Protein AF-A0A1J3HLM0-F1 (afdb_monomer)

Nearest PDB structures (foldseek):
  5lpy-assembly1_A  TM=9.488E-01  e=4.338E-13  Arabidopsis thaliana
  5lpv-assembly1_A  TM=9.517E-01  e=3.404E-13  Arabidopsis thaliana
  5lpz-assembly1_A  TM=9.489E-01  e=1.372E-12  Arabidopsis thaliana
  5lpb-assembly1_A  TM=9.548E-01  e=1.748E-12  Arabidopsis thaliana
  4oh4-assembly1_A  TM=8.300E-01  e=3.844E-12  Arabidopsis thaliana

Sequence (276 aa):
GEILDSISNLTSLQSLDLSKNMLIGSVPESIANMENLKFIYLSSNQLNGSIPTSLLDKVKRGLVLLSIDGNPRLCSLASCAPKNTNKHKTIAIVASVVACVIFILAIAAATFVILRRKRKKRAKLVRHPSSDGNNLQQSCSPENANNMFTFEDLARATSNFSRNNLIGQGGFGYVHKGILPDGTEVAVKQLKNGSRQGEGEFRAEIETISRVHHRHLISLIGSCSTGSQRFLVYEFVPNKTLEFHLHENMGPVMEWEKRMKIALGSARGLCYLHDD

Radius of gyration: 28.75 Å; Cα contacts (8 Å, |Δi|>4): 340; chains: 1; bounding box: 67×59×81 Å

pLDDT: mean 82.26, std 17.88, range [27.95, 97.5]

Solvent-accessible surface area (backbone atoms only — not comparable to full-atom values): 16150 Å² total; per-residue (Å²): 94,63,67,61,64,72,64,41,74,52,58,81,43,41,67,48,80,60,48,72,42,75,35,33,51,46,62,50,61,46,61,52,72,34,80,50,40,34,38,38,33,47,22,39,24,51,31,26,52,55,64,39,64,68,42,52,50,35,38,76,69,68,60,30,51,78,41,57,57,64,24,91,55,47,37,92,55,105,68,92,71,88,80,87,65,76,77,66,54,57,58,54,50,53,54,50,51,53,51,52,51,52,51,52,51,50,51,53,51,52,52,49,51,51,52,51,51,51,50,56,54,54,69,72,72,73,79,89,90,76,92,79,89,79,87,80,83,78,75,81,80,90,82,81,85,87,38,76,52,53,70,67,57,53,30,64,28,20,64,65,70,32,74,91,30,54,77,43,76,59,94,69,26,40,28,28,46,25,42,44,98,89,65,51,56,28,30,40,34,38,42,50,71,90,46,79,60,43,57,51,51,52,50,50,47,53,72,51,42,58,76,50,85,51,101,53,49,85,44,51,61,31,35,31,77,57,92,76,43,42,35,40,30,27,63,53,72,90,80,67,53,71,64,48,67,76,68,52,92,79,67,80,79,74,52,67,69,61,52,51,52,50,53,53,39,49,50,52,32,52,49,55,71,71,78,112

InterPro domains:
  IPR000719 Protein kinase domain [PS50011] (161-276)
  IPR001245 Serine-threonine/tyrosine-protein kinase, catalytic domain [PF07714] (164-275)
  IPR001611 Leucine-rich repeat [PF13855] (6-47)
  IPR011009 Protein kinase-like domain superfamily [SSF56112] (135-274)
  IPR017441 Protein kinase, ATP binding site [PS00107] (167-189)
  IPR032675 Leucine-rich repeat domain superfamily [G3DSA:3.80.10.10] (1-100)

Mean predicted aligned error: 19.79 Å

Foldseek 3Di:
DEDDLCVLVPLQDAEDAPEQDAYEEEDDPSVLVRQNHAEEHQYQYQYADEDHPSVVVCVVVNRHDYHHHNHPHYDDDPDPDDDPPPPPVVVVVVVVVVVVVVVVVVVVVVVVVVVVVVVVVVVVPDDDDDDDDDDPPPDDDDDDDDAEDEPVQVCQFQVNVDPVQWQDQDPQGTWGWGAGPVRFIKIKGKGDFDDPVNVVVLVVCCVQQQVDDDPLDWHFRHWYDDDRITITITHDDPPHDPCCQCPVPPDDNDDPVRVVVNVVSNVVVVVVSVVD

Secondary structure (DSSP, 8-state):
-B--GGGGG-TT--EEE--SS--BSPPPGGGGG-SS--EEE--SS--EEEPPHHHHHHHHTTS-EEE-TT-TEEESSS-------TTHHHHHHHHHHHHHHHHHHHHHHHHHHHHHHHHHHHTTS-------------PPP--S-SSB--HHHHHHHTTTT-GGGEEEEETTEEEEEEE-TTS-EEEEEEEPTT-HHHHHHHHHHHHHHTT---TTS--EEEEEEETTEEEEEEE--TT--HHHHHHS-SSPPPPHHHHHHHHHHHHHHHHHHHH-

Organism: Noccaea caerulescens (NCBI:txid107243)

Structure (mmCIF, N/CA/C/O backbone):
data_AF-A0A1J3HLM0-F1
#
_entry.id   AF-A0A1J3HLM0-F1
#
loop_
_atom_site.group_PDB
_atom_site.id
_atom_site.type_symbol
_atom_site.label_atom_id
_atom_site.label_alt_id
_atom_site.label_comp_id
_atom_site.label_asym_id
_atom_site.label_entity_id
_atom_site.label_seq_id
_atom_site.pdbx_PDB_ins_code
_atom_site.Cartn_x
_atom_site.Cartn_y
_atom_site.Cartn_z
_atom_site.occupancy
_atom_site.B_iso_or_equiv
_atom_site.auth_seq_id
_atom_site.auth_comp_id
_atom_site.auth_asym_id
_atom_site.auth_atom_id
_atom_site.pdbx_PDB_model_num
ATOM 1 N N . GLY A 1 1 ? 13.211 -5.639 -11.149 1.00 78.81 1 GLY A N 1
ATOM 2 C CA . GLY A 1 1 ? 13.618 -6.755 -12.026 1.00 78.81 1 GLY A CA 1
ATOM 3 C C . GLY A 1 1 ? 14.231 -6.189 -13.285 1.00 78.81 1 GLY A C 1
ATOM 4 O O . GLY A 1 1 ? 14.012 -5.013 -13.556 1.00 78.81 1 GLY A O 1
ATOM 5 N N . GLU A 1 2 ? 15.007 -6.985 -14.009 1.00 93.75 2 GLU A N 1
ATOM 6 C CA . GLU A 1 2 ? 15.613 -6.587 -15.287 1.00 93.75 2 GLU A CA 1
ATOM 7 C C . GLU A 1 2 ? 14.761 -7.070 -16.465 1.00 93.75 2 GLU A C 1
ATOM 9 O O . GLU A 1 2 ? 13.936 -7.975 -16.312 1.00 93.75 2 GLU A O 1
ATOM 14 N N . ILE A 1 3 ? 14.946 -6.457 -17.634 1.00 92.62 3 ILE A N 1
ATOM 15 C CA . ILE A 1 3 ? 14.352 -6.957 -18.873 1.00 92.62 3 ILE A CA 1
ATOM 16 C C . ILE A 1 3 ? 15.193 -8.154 -19.323 1.00 92.62 3 ILE A C 1
ATOM 18 O O . ILE A 1 3 ? 16.372 -8.003 -19.620 1.00 92.62 3 ILE A O 1
ATOM 22 N N . LEU A 1 4 ? 14.600 -9.346 -19.341 1.00 93.50 4 LEU A N 1
ATOM 23 C CA . LEU A 1 4 ? 15.303 -10.574 -19.714 1.00 93.50 4 LEU A CA 1
ATOM 24 C C . LEU A 1 4 ? 15.360 -10.742 -21.236 1.00 93.50 4 LEU A C 1
ATOM 26 O O . LEU A 1 4 ? 14.385 -10.457 -21.931 1.00 93.50 4 LEU A O 1
ATOM 30 N N . ASP A 1 5 ? 16.456 -11.315 -21.737 1.00 90.88 5 ASP A N 1
ATOM 31 C CA . ASP A 1 5 ? 16.641 -11.626 -23.164 1.00 90.88 5 ASP A CA 1
ATOM 32 C C . ASP A 1 5 ? 15.568 -12.556 -23.742 1.00 90.88 5 ASP A C 1
ATOM 34 O O . ASP A 1 5 ? 15.263 -12.507 -24.935 1.00 90.88 5 ASP A O 1
ATOM 38 N N . SER A 1 6 ? 14.944 -13.379 -22.896 1.00 91.31 6 SER A N 1
ATOM 39 C CA . SER A 1 6 ? 13.878 -14.305 -23.288 1.00 91.31 6 SER A CA 1
ATOM 40 C C . SER A 1 6 ? 12.643 -13.611 -23.867 1.00 91.31 6 SER A C 1
ATOM 42 O O . SER A 1 6 ? 11.845 -14.265 -24.537 1.00 91.31 6 SER A O 1
ATOM 44 N N . ILE A 1 7 ? 12.494 -12.293 -23.679 1.00 90.12 7 ILE A N 1
ATOM 45 C CA . ILE A 1 7 ? 11.419 -11.507 -24.295 1.00 90.12 7 ILE A CA 1
ATOM 46 C C . ILE A 1 7 ? 11.472 -11.534 -25.830 1.00 90.12 7 ILE A C 1
ATOM 48 O O . ILE A 1 7 ? 10.436 -11.428 -26.486 1.00 90.12 7 ILE A O 1
ATOM 52 N N . SER A 1 8 ? 12.660 -11.760 -26.402 1.00 90.12 8 SER A N 1
ATOM 53 C CA . SER A 1 8 ? 12.866 -11.893 -27.848 1.00 90.12 8 SER A CA 1
ATOM 54 C C . SER A 1 8 ? 12.225 -13.146 -28.458 1.00 90.12 8 SER A C 1
ATOM 56 O O . SER A 1 8 ? 11.962 -13.168 -29.660 1.00 90.12 8 SER A O 1
ATOM 58 N N . ASN A 1 9 ? 11.870 -14.148 -27.642 1.00 92.94 9 ASN A N 1
ATOM 59 C CA . ASN A 1 9 ? 11.172 -15.354 -28.104 1.00 92.94 9 ASN A CA 1
ATOM 60 C C . ASN A 1 9 ? 9.717 -15.083 -28.522 1.00 92.94 9 ASN A C 1
ATOM 62 O O . ASN A 1 9 ? 9.075 -15.936 -29.134 1.00 92.94 9 ASN A O 1
ATOM 66 N N . LEU A 1 10 ? 9.177 -13.904 -28.204 1.00 91.81 10 LEU A N 1
ATOM 67 C CA . LEU A 1 10 ? 7.820 -13.497 -28.563 1.00 91.81 10 LEU A CA 1
ATOM 68 C C . LEU A 1 10 ? 7.774 -12.980 -30.011 1.00 91.81 10 LEU A C 1
ATOM 70 O O . LEU A 1 10 ? 7.498 -11.810 -30.267 1.00 91.81 10 LEU A O 1
ATOM 74 N N . THR A 1 11 ? 8.038 -13.859 -30.979 1.00 91.00 11 THR A N 1
ATOM 75 C CA . THR A 1 11 ? 8.243 -13.503 -32.399 1.00 91.00 11 THR A CA 1
ATOM 76 C C . THR A 1 11 ? 7.048 -12.816 -33.066 1.00 91.00 11 THR A C 1
ATOM 78 O O . THR A 1 11 ? 7.227 -12.073 -34.028 1.00 91.00 11 THR A O 1
ATOM 81 N N . SER A 1 12 ? 5.828 -13.026 -32.561 1.00 94.88 12 SER A N 1
ATOM 82 C CA . SER A 1 12 ? 4.595 -12.408 -33.083 1.00 94.88 12 SER A CA 1
ATOM 83 C C . SER A 1 12 ? 4.226 -11.079 -32.407 1.00 94.88 12 SER A C 1
ATOM 85 O O . SER A 1 12 ? 3.238 -10.452 -32.790 1.00 94.88 12 SER A O 1
ATOM 87 N N . LEU A 1 13 ? 4.971 -10.648 -31.381 1.00 94.94 13 LEU A N 1
ATOM 88 C CA . LEU A 1 13 ? 4.626 -9.474 -30.582 1.00 94.94 13 LEU A CA 1
ATOM 89 C C . LEU A 1 13 ? 4.796 -8.183 -31.394 1.00 94.94 13 LEU A C 1
ATOM 91 O O . LEU A 1 13 ? 5.866 -7.924 -31.939 1.00 94.94 13 LEU A O 1
ATOM 95 N N . GLN A 1 14 ? 3.746 -7.359 -31.434 1.00 95.56 14 GLN A N 1
ATOM 96 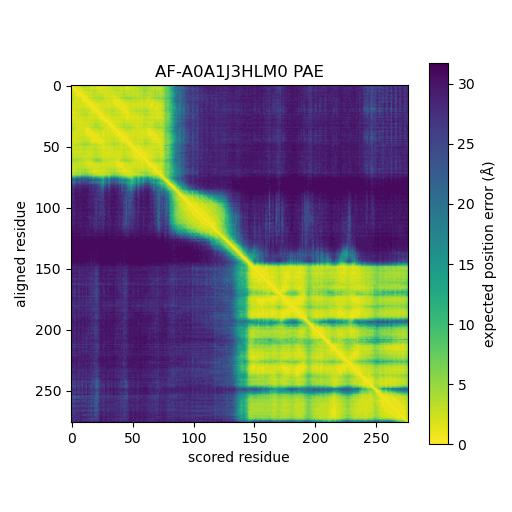C CA . GLN A 1 14 ? 3.749 -6.081 -32.162 1.00 95.56 14 GLN A CA 1
ATOM 97 C C . GLN A 1 14 ? 3.914 -4.857 -31.259 1.00 95.56 14 GLN A C 1
ATOM 99 O O . GLN A 1 14 ? 4.438 -3.832 -31.696 1.00 95.56 14 GLN A O 1
ATOM 104 N N . SER A 1 15 ? 3.488 -4.959 -30.001 1.00 96.44 15 SER A N 1
ATOM 105 C CA . SER A 1 15 ? 3.556 -3.876 -29.025 1.00 96.44 15 SER A CA 1
ATOM 106 C C . SER A 1 15 ? 4.074 -4.410 -27.700 1.00 96.44 15 SER A C 1
ATOM 108 O O . SER A 1 15 ? 3.543 -5.390 -27.180 1.00 96.44 15 SER A O 1
ATOM 110 N N . LEU A 1 16 ? 5.095 -3.752 -27.159 1.00 96.06 16 LEU A N 1
ATOM 111 C CA . LEU A 1 16 ? 5.677 -4.032 -25.856 1.00 96.06 16 LEU A CA 1
ATOM 112 C C . LEU A 1 16 ? 5.592 -2.771 -24.996 1.00 96.06 16 LEU A C 1
ATOM 114 O O . LEU A 1 16 ? 6.317 -1.804 -25.228 1.00 96.06 16 LEU A O 1
ATOM 118 N N . ASP A 1 17 ? 4.715 -2.793 -23.995 1.00 96.56 17 ASP A N 1
ATOM 119 C CA . ASP A 1 17 ? 4.609 -1.726 -23.001 1.00 96.56 17 ASP A CA 1
ATOM 120 C C . ASP A 1 17 ? 5.109 -2.222 -21.644 1.00 96.56 17 ASP A C 1
ATOM 122 O O . ASP A 1 17 ? 4.515 -3.100 -21.022 1.00 96.56 17 ASP A O 1
ATOM 126 N N . LEU A 1 18 ? 6.237 -1.665 -21.214 1.00 95.81 18 LEU A N 1
ATOM 127 C CA . LEU A 1 18 ? 6.846 -1.874 -19.903 1.00 95.81 18 LEU A CA 1
ATOM 128 C C . LEU A 1 18 ? 6.959 -0.549 -19.137 1.00 95.81 18 LEU A C 1
ATOM 130 O O . LEU A 1 18 ? 7.717 -0.450 -18.165 1.00 95.81 18 LEU A O 1
ATOM 134 N N . SER A 1 19 ? 6.244 0.489 -19.573 1.00 96.56 19 SER A N 1
ATOM 135 C CA . SER A 1 19 ? 6.324 1.820 -18.982 1.00 96.56 19 SER A CA 1
ATOM 136 C C . SER A 1 19 ? 5.819 1.845 -17.534 1.00 96.56 19 SER A C 1
ATOM 138 O O . SER A 1 19 ? 5.047 0.987 -17.111 1.00 96.56 19 SER A O 1
ATOM 140 N N . LYS A 1 20 ? 6.271 2.835 -16.753 1.00 96.06 20 LYS A N 1
ATOM 141 C CA . LYS A 1 20 ? 5.840 3.083 -15.360 1.00 96.06 20 LYS A CA 1
ATOM 142 C C . LYS A 1 20 ? 6.083 1.908 -14.408 1.00 96.06 20 LYS A C 1
ATOM 144 O O . LYS A 1 20 ? 5.277 1.638 -13.520 1.00 96.06 20 LYS A O 1
ATOM 149 N N . ASN A 1 21 ? 7.216 1.238 -14.569 1.00 93.44 21 ASN A N 1
ATOM 150 C CA . ASN A 1 21 ? 7.662 0.195 -13.655 1.00 93.44 21 ASN A CA 1
ATOM 151 C C . ASN A 1 21 ? 8.932 0.637 -12.904 1.00 93.44 21 ASN A C 1
ATOM 153 O O . ASN A 1 21 ? 9.439 1.746 -13.056 1.00 93.44 21 ASN A O 1
ATOM 157 N N . MET A 1 22 ? 9.459 -0.236 -12.048 1.00 94.38 22 MET A N 1
ATOM 158 C CA . MET A 1 22 ? 10.764 -0.054 -11.398 1.00 94.38 22 MET A CA 1
ATOM 159 C C . MET A 1 22 ? 11.816 -0.975 -12.029 1.00 94.38 22 MET A C 1
ATOM 161 O O . MET A 1 22 ? 12.598 -1.616 -11.323 1.00 94.38 22 MET A O 1
ATOM 165 N N . LEU A 1 23 ? 11.787 -1.121 -13.358 1.00 94.25 23 LEU A N 1
ATOM 166 C CA . LEU A 1 23 ? 12.748 -1.965 -14.063 1.00 94.25 23 LEU A CA 1
ATOM 167 C C . LEU A 1 23 ? 14.134 -1.325 -14.024 1.00 94.25 23 LEU A C 1
ATOM 169 O O . LEU A 1 23 ? 14.276 -0.116 -14.202 1.00 94.25 23 LEU A O 1
ATOM 173 N N . ILE A 1 24 ? 15.139 -2.155 -13.769 1.00 93.38 24 ILE A N 1
ATOM 174 C CA . ILE A 1 24 ? 16.558 -1.789 -13.699 1.00 93.38 24 ILE A CA 1
ATOM 175 C C . ILE A 1 24 ? 17.333 -2.552 -14.783 1.00 93.38 24 ILE A C 1
ATOM 177 O O . ILE A 1 24 ? 16.763 -3.406 -15.458 1.00 93.38 24 ILE A O 1
ATOM 181 N N . GLY A 1 25 ? 18.622 -2.253 -14.948 1.00 92.56 25 GLY A N 1
ATOM 182 C CA . GLY A 1 25 ? 19.465 -2.882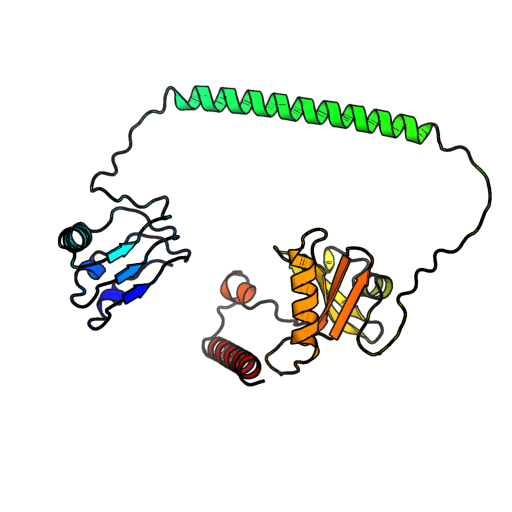 -15.971 1.00 92.56 25 GLY A CA 1
ATOM 183 C C . GLY A 1 25 ? 19.363 -2.195 -17.335 1.00 92.56 25 GLY A C 1
ATOM 184 O O . GLY A 1 25 ? 18.703 -1.160 -17.475 1.00 92.56 25 GLY A O 1
ATOM 185 N N . SER A 1 26 ? 20.059 -2.743 -18.329 1.00 93.62 26 SER A N 1
ATOM 186 C CA . SER A 1 26 ? 20.091 -2.206 -19.691 1.00 93.62 26 SER A CA 1
ATOM 187 C C . SER A 1 26 ? 18.966 -2.752 -20.562 1.00 93.62 26 SER A C 1
ATOM 189 O O . SER A 1 26 ? 18.389 -3.798 -20.277 1.00 93.62 26 SER A O 1
ATOM 191 N N . VAL A 1 27 ? 18.667 -2.048 -21.655 1.00 94.19 27 VAL A N 1
ATOM 192 C CA . VAL A 1 27 ? 17.762 -2.557 -22.692 1.00 94.19 27 VAL A CA 1
ATOM 193 C C . VAL A 1 27 ? 18.484 -3.678 -23.449 1.00 94.19 27 VAL A C 1
ATOM 195 O O . VAL A 1 27 ? 19.540 -3.402 -24.024 1.00 94.19 27 VAL A O 1
ATOM 198 N N . PRO A 1 28 ? 17.963 -4.917 -23.463 1.00 93.81 28 PRO A N 1
ATOM 199 C CA . PRO A 1 28 ? 18.636 -6.028 -24.118 1.00 93.81 28 PRO A CA 1
ATOM 200 C C . PRO A 1 28 ? 18.726 -5.835 -25.629 1.00 93.81 28 PRO A C 1
ATOM 202 O O . PRO A 1 28 ? 17.772 -5.394 -26.274 1.00 93.81 28 PRO A O 1
ATOM 205 N N . GLU A 1 29 ? 19.863 -6.208 -26.213 1.00 92.25 29 GLU A N 1
ATOM 206 C CA . GLU A 1 29 ? 20.082 -6.113 -27.660 1.00 92.25 29 GLU A CA 1
ATOM 207 C C . GLU A 1 29 ? 19.146 -7.043 -28.446 1.00 92.25 29 GLU A C 1
ATOM 209 O O . GLU A 1 29 ? 18.719 -6.717 -29.553 1.00 92.25 29 GLU A O 1
ATOM 214 N N . SER A 1 30 ? 18.726 -8.147 -27.824 1.00 93.19 30 SER A N 1
ATOM 215 C CA . SER A 1 30 ? 17.780 -9.121 -28.370 1.00 93.19 30 SER A CA 1
ATOM 216 C C . SER A 1 30 ? 16.413 -8.521 -28.747 1.00 93.19 30 SER A C 1
ATOM 218 O O . SER A 1 30 ? 15.782 -9.005 -29.687 1.00 93.19 30 SER A O 1
ATOM 220 N N . ILE A 1 31 ? 15.983 -7.416 -28.118 1.00 93.06 31 ILE A N 1
ATOM 221 C CA . ILE A 1 31 ? 14.75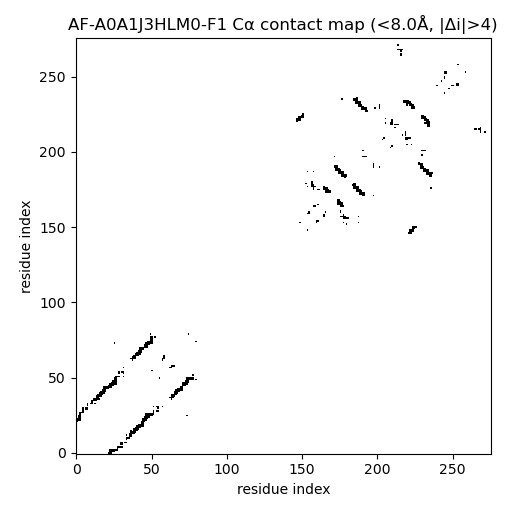6 -6.685 -28.499 1.00 93.06 31 ILE A CA 1
ATOM 222 C C . ILE A 1 31 ? 14.844 -6.156 -29.936 1.00 93.06 31 ILE A C 1
ATOM 224 O O . ILE A 1 31 ? 13.840 -6.110 -30.649 1.00 93.06 31 ILE A O 1
ATOM 228 N N . ALA A 1 32 ? 16.043 -5.798 -30.403 1.00 89.12 32 ALA A N 1
ATOM 229 C CA . ALA A 1 32 ? 16.237 -5.335 -31.770 1.00 89.12 32 ALA A CA 1
ATOM 230 C C . ALA A 1 32 ? 16.008 -6.445 -32.810 1.00 89.12 32 ALA A C 1
ATOM 232 O O . ALA A 1 32 ? 15.704 -6.125 -33.958 1.00 89.12 32 ALA A O 1
ATOM 233 N N . ASN A 1 33 ? 16.081 -7.725 -32.430 1.00 91.06 33 ASN A N 1
ATOM 234 C CA . ASN A 1 33 ? 15.891 -8.861 -33.341 1.00 91.06 33 ASN A CA 1
ATOM 235 C C . ASN A 1 33 ? 14.414 -9.218 -33.569 1.00 91.06 33 ASN A C 1
ATOM 237 O O . ASN A 1 33 ? 14.101 -10.013 -34.449 1.00 91.06 33 ASN A O 1
ATOM 241 N N . MET A 1 34 ? 13.487 -8.612 -32.824 1.00 94.00 34 MET A N 1
ATOM 242 C CA . MET A 1 34 ? 12.055 -8.857 -32.992 1.00 94.00 34 MET A CA 1
ATOM 243 C C . MET A 1 34 ? 11.546 -8.136 -34.251 1.00 94.00 34 MET A C 1
ATOM 245 O O . MET A 1 34 ? 11.525 -6.904 -34.313 1.00 94.00 34 MET A O 1
ATOM 249 N N . GLU A 1 35 ? 11.180 -8.891 -35.289 1.00 90.56 35 GLU A N 1
ATOM 250 C CA . GLU A 1 35 ? 10.798 -8.336 -36.600 1.00 90.56 35 GLU A CA 1
ATOM 251 C C . GLU A 1 35 ? 9.404 -7.700 -36.612 1.00 90.56 35 GLU A C 1
ATOM 253 O O . GLU A 1 35 ? 9.204 -6.671 -37.252 1.00 90.56 35 GLU A O 1
ATOM 258 N N . ASN A 1 36 ? 8.453 -8.278 -35.873 1.00 94.25 36 ASN A N 1
ATOM 259 C CA . ASN A 1 36 ? 7.067 -7.805 -35.840 1.00 94.25 36 ASN A CA 1
ATOM 260 C C . ASN A 1 36 ? 6.830 -6.652 -34.855 1.00 94.25 36 ASN A C 1
ATOM 262 O O . ASN A 1 36 ? 5.752 -6.054 -34.872 1.00 94.25 36 ASN A O 1
ATOM 266 N N . LEU A 1 37 ? 7.815 -6.336 -34.010 1.00 95.44 37 LEU A N 1
ATOM 267 C CA . LEU A 1 37 ? 7.682 -5.354 -32.943 1.00 95.44 37 LEU A CA 1
ATOM 268 C C . LEU A 1 37 ? 7.738 -3.931 -33.509 1.00 95.44 37 LEU A C 1
ATOM 270 O O . LEU A 1 37 ? 8.727 -3.542 -34.125 1.00 95.44 37 LEU A O 1
ATOM 274 N N . LYS A 1 38 ? 6.675 -3.156 -33.282 1.00 95.69 38 LYS A N 1
ATOM 275 C CA . LYS A 1 38 ? 6.482 -1.800 -33.824 1.00 95.69 38 LYS A CA 1
ATOM 276 C C . LYS A 1 38 ? 6.435 -0.729 -32.745 1.00 95.69 38 LYS A C 1
ATOM 278 O O . LYS A 1 38 ? 6.878 0.390 -32.982 1.00 95.69 38 LYS A O 1
ATOM 283 N N . PHE A 1 39 ? 5.905 -1.057 -31.571 1.00 96.88 39 PHE A N 1
ATOM 284 C CA . PHE A 1 39 ? 5.718 -0.103 -30.480 1.00 96.88 39 PHE A CA 1
ATOM 285 C C . PHE A 1 39 ? 6.444 -0.589 -29.235 1.00 96.88 39 PHE A C 1
ATOM 287 O O . PHE A 1 39 ? 6.216 -1.710 -28.783 1.00 96.88 39 PHE A O 1
ATOM 294 N N . ILE A 1 40 ? 7.330 0.247 -28.697 1.00 96.50 40 ILE A N 1
ATOM 295 C CA . ILE A 1 40 ? 8.126 -0.067 -27.513 1.00 96.50 40 ILE A CA 1
ATOM 296 C C . ILE A 1 40 ? 8.035 1.105 -26.537 1.00 96.50 40 ILE A C 1
ATOM 298 O O . ILE A 1 40 ? 8.584 2.183 -26.779 1.00 96.50 40 ILE A O 1
ATOM 302 N N . TYR A 1 41 ? 7.369 0.882 -25.409 1.00 97.38 41 TYR A N 1
ATOM 303 C CA . TYR A 1 41 ? 7.215 1.869 -24.344 1.00 97.38 41 TYR A CA 1
ATOM 304 C C . TYR A 1 41 ? 8.003 1.424 -23.110 1.00 97.38 41 TYR A C 1
ATOM 306 O O . TYR A 1 41 ? 7.629 0.482 -22.422 1.00 97.38 41 TYR A O 1
ATOM 314 N N . LEU A 1 42 ? 9.114 2.106 -22.830 1.00 95.56 42 LEU A N 1
ATOM 315 C CA . LEU A 1 42 ? 10.010 1.852 -21.692 1.00 95.56 42 LEU A CA 1
ATOM 316 C C . LEU A 1 42 ? 10.067 3.038 -20.718 1.00 95.56 42 LEU A C 1
ATOM 318 O O . LEU A 1 42 ? 10.911 3.068 -19.818 1.00 95.56 42 LEU A O 1
ATOM 322 N N . SER A 1 43 ? 9.208 4.039 -20.901 1.00 95.50 43 SER A N 1
ATOM 323 C CA . SER A 1 43 ? 9.248 5.284 -20.140 1.00 95.50 43 SER A CA 1
ATOM 324 C C . SER A 1 43 ? 8.975 5.089 -18.645 1.00 95.50 43 SER A C 1
ATOM 326 O O . SER A 1 43 ? 8.335 4.127 -18.226 1.00 95.50 43 SER A O 1
ATOM 328 N N . SER A 1 44 ? 9.471 6.011 -17.820 1.00 95.81 44 SER A N 1
ATOM 329 C CA . SER A 1 44 ? 9.293 6.018 -16.363 1.00 95.81 44 SER A CA 1
ATOM 330 C C . SER A 1 44 ? 9.751 4.717 -15.686 1.00 95.81 44 SER A C 1
ATOM 332 O O . SER A 1 44 ? 8.982 4.091 -14.963 1.00 95.81 44 SER A O 1
ATOM 334 N N . ASN A 1 45 ? 11.004 4.323 -15.927 1.00 95.50 45 ASN A N 1
ATOM 335 C CA . ASN A 1 45 ? 11.682 3.199 -15.275 1.00 95.50 45 ASN A CA 1
ATOM 336 C C . ASN A 1 45 ? 13.041 3.643 -14.688 1.00 95.50 45 ASN A C 1
ATOM 338 O O . ASN A 1 45 ? 13.371 4.829 -14.640 1.00 95.50 45 ASN A O 1
ATOM 342 N N . GLN A 1 46 ? 13.843 2.694 -14.202 1.00 94.81 46 GLN A N 1
ATOM 343 C CA . GLN A 1 46 ? 15.201 2.912 -13.688 1.00 94.81 46 GLN A CA 1
ATOM 344 C C . GLN A 1 46 ? 16.258 2.252 -14.592 1.00 94.81 46 GLN A C 1
ATOM 346 O O . GLN A 1 46 ? 17.329 1.858 -14.116 1.00 94.81 46 GLN A O 1
ATOM 351 N N . LEU A 1 47 ? 15.961 2.137 -15.893 1.00 93.62 47 LEU A N 1
ATOM 352 C CA . LEU A 1 47 ? 16.861 1.537 -16.874 1.00 93.62 47 LEU A CA 1
ATOM 353 C C . LEU A 1 47 ? 18.148 2.361 -16.995 1.00 93.62 47 LEU A C 1
ATOM 355 O O . LEU A 1 47 ? 18.157 3.587 -16.821 1.00 93.62 47 LEU A O 1
ATOM 359 N N . ASN A 1 48 ? 19.249 1.670 -17.264 1.00 92.00 48 ASN A N 1
ATOM 360 C CA . ASN A 1 48 ? 20.586 2.244 -17.318 1.00 92.00 48 ASN A CA 1
ATOM 361 C C . ASN A 1 48 ? 21.353 1.796 -18.572 1.00 92.00 48 ASN A C 1
ATOM 363 O O . ASN A 1 48 ? 20.873 0.985 -19.358 1.00 92.00 48 ASN A O 1
ATOM 367 N N . GLY A 1 49 ? 22.538 2.366 -18.786 1.00 89.38 49 GLY A N 1
ATOM 368 C CA . GLY A 1 49 ? 23.363 2.041 -19.951 1.00 89.38 49 GLY A CA 1
ATOM 369 C C . GLY A 1 49 ? 22.866 2.701 -21.239 1.00 89.38 49 GLY A C 1
ATOM 370 O O . GLY A 1 49 ? 22.061 3.632 -21.212 1.00 89.38 49 GLY A O 1
ATOM 371 N N . SER A 1 50 ? 23.403 2.267 -22.376 1.00 89.94 50 SER A N 1
ATOM 372 C CA . SER A 1 50 ? 23.057 2.794 -23.699 1.00 89.94 50 SER A CA 1
ATOM 373 C C . SER A 1 50 ? 21.957 1.978 -24.365 1.00 89.94 50 SER A C 1
ATOM 375 O O . SER A 1 50 ? 21.892 0.762 -24.198 1.00 89.94 50 SER A O 1
ATOM 377 N N . ILE A 1 51 ? 21.142 2.633 -25.189 1.00 91.62 51 ILE A N 1
ATOM 378 C CA . ILE A 1 51 ? 20.209 1.923 -26.069 1.00 91.62 51 ILE A CA 1
ATOM 379 C C . ILE A 1 51 ? 20.999 1.181 -27.158 1.00 91.62 51 ILE A C 1
ATOM 381 O O . ILE A 1 51 ? 21.894 1.794 -27.750 1.00 91.62 51 ILE A O 1
ATOM 385 N N . PRO A 1 52 ? 20.676 -0.096 -27.448 1.00 92.19 52 PRO A N 1
ATOM 386 C CA . PRO A 1 52 ? 21.306 -0.842 -28.532 1.00 92.19 52 PRO A CA 1
ATOM 387 C C . PRO A 1 52 ? 21.271 -0.062 -29.851 1.00 92.19 52 PRO A C 1
ATOM 389 O O . PRO A 1 52 ? 20.233 0.475 -30.248 1.00 92.19 52 PRO A O 1
ATOM 392 N N . THR A 1 53 ? 22.406 0.007 -30.545 1.00 89.88 53 THR A N 1
ATOM 393 C CA . THR A 1 53 ? 22.542 0.744 -31.814 1.00 89.88 53 THR A CA 1
ATOM 394 C C . THR A 1 53 ? 21.613 0.192 -32.889 1.00 89.88 53 THR A C 1
ATOM 396 O O . THR A 1 53 ? 20.957 0.962 -33.585 1.00 89.88 53 THR A O 1
ATOM 399 N N . SER A 1 54 ? 21.470 -1.131 -32.943 1.00 90.94 54 SER A N 1
ATOM 400 C CA . SER A 1 54 ? 20.519 -1.851 -33.793 1.00 90.94 54 SER A CA 1
ATOM 401 C C . SER A 1 54 ? 19.069 -1.391 -33.583 1.00 90.94 54 SER A C 1
ATOM 403 O O . SER A 1 54 ? 18.324 -1.198 -34.547 1.00 90.94 54 SER A O 1
ATOM 405 N N . LEU A 1 55 ? 18.674 -1.141 -32.330 1.00 91.50 55 LEU A N 1
ATOM 406 C CA . LEU A 1 55 ? 17.349 -0.624 -31.995 1.00 91.50 55 LEU A CA 1
ATOM 407 C C . LEU A 1 55 ? 17.198 0.852 -32.391 1.00 91.50 55 LEU A C 1
ATOM 409 O O . LEU A 1 55 ? 16.183 1.232 -32.976 1.00 91.50 55 LEU A O 1
ATOM 413 N N . LEU A 1 56 ? 18.217 1.677 -32.136 1.00 90.56 56 LEU A N 1
ATOM 414 C CA . LEU A 1 56 ? 18.242 3.076 -32.579 1.00 90.56 56 LEU A CA 1
ATOM 415 C C . LEU A 1 56 ? 18.137 3.197 -34.103 1.00 90.56 56 LEU A C 1
ATOM 417 O O . LEU A 1 56 ? 17.451 4.088 -34.602 1.00 90.56 56 LEU A O 1
ATOM 421 N N . ASP A 1 57 ? 18.770 2.302 -34.855 1.00 91.19 57 ASP A N 1
ATOM 422 C CA . ASP A 1 57 ? 18.709 2.316 -36.313 1.00 91.19 57 ASP A CA 1
ATOM 423 C C . ASP A 1 57 ? 17.318 1.927 -36.835 1.00 91.19 57 ASP A C 1
ATOM 425 O O . ASP A 1 57 ? 16.840 2.531 -37.798 1.00 91.19 57 ASP A O 1
ATOM 429 N N . LYS A 1 58 ? 16.599 1.016 -36.161 1.00 92.25 58 LYS A N 1
ATOM 430 C CA . LYS A 1 58 ? 15.176 0.756 -36.454 1.00 92.25 58 LYS A CA 1
ATOM 431 C C . LYS A 1 58 ? 14.296 1.983 -36.203 1.00 92.25 58 LYS A C 1
ATOM 433 O O . LYS A 1 58 ? 13.416 2.268 -37.017 1.00 92.25 58 LYS A O 1
ATOM 438 N N . VAL A 1 59 ? 14.558 2.733 -35.131 1.00 91.81 59 VAL A N 1
ATOM 439 C CA . VAL A 1 59 ? 13.848 3.989 -34.831 1.00 91.81 59 VAL A CA 1
ATOM 440 C C . VAL A 1 59 ? 14.130 5.044 -35.903 1.00 91.81 59 VAL A C 1
ATOM 442 O O . VAL A 1 59 ? 13.197 5.635 -36.439 1.00 91.81 59 VAL A O 1
ATOM 445 N N . LYS A 1 60 ? 15.397 5.235 -36.297 1.00 91.88 60 LYS A N 1
ATOM 446 C CA . LYS A 1 60 ? 15.778 6.176 -37.371 1.00 91.88 60 LYS A CA 1
ATOM 447 C C . LYS A 1 60 ? 15.132 5.833 -38.714 1.00 91.88 60 LYS A C 1
ATOM 449 O O . LYS A 1 60 ? 14.796 6.733 -39.474 1.00 91.88 60 LYS A O 1
ATOM 454 N N . ARG A 1 61 ? 14.959 4.540 -39.009 1.00 92.88 61 ARG A N 1
ATOM 455 C CA . ARG A 1 61 ? 14.278 4.047 -40.219 1.00 92.88 61 ARG A CA 1
ATOM 456 C C . ARG A 1 61 ? 12.748 4.120 -40.129 1.00 92.88 61 ARG A C 1
ATOM 458 O O . ARG A 1 61 ? 12.085 3.731 -41.083 1.00 92.88 61 ARG A O 1
ATOM 465 N N . GLY A 1 62 ? 12.188 4.577 -39.005 1.00 90.75 62 GLY A N 1
ATOM 466 C CA . GLY A 1 62 ? 10.742 4.664 -38.787 1.00 90.75 62 GLY A CA 1
ATOM 467 C C . GLY A 1 62 ? 10.043 3.308 -38.645 1.00 90.75 62 GLY A C 1
ATOM 468 O O . GLY A 1 62 ? 8.828 3.235 -38.786 1.00 90.75 62 GLY A O 1
ATOM 469 N N . LEU A 1 63 ? 10.793 2.231 -38.387 1.00 90.75 63 LEU A N 1
ATOM 470 C CA . LEU A 1 63 ? 10.242 0.878 -38.232 1.00 90.75 63 LEU A CA 1
ATOM 471 C C . LEU A 1 63 ? 9.661 0.646 -36.833 1.00 90.75 63 LEU A C 1
ATOM 473 O O . LEU A 1 63 ? 8.797 -0.208 -36.657 1.00 90.75 63 LEU A O 1
ATOM 477 N N . VAL A 1 64 ? 10.161 1.392 -35.845 1.00 94.19 64 VAL A N 1
ATOM 478 C CA . VAL A 1 64 ? 9.812 1.243 -34.432 1.00 94.19 64 VAL A CA 1
ATOM 479 C C . VAL A 1 64 ? 9.570 2.609 -33.807 1.00 94.19 64 VAL A C 1
ATOM 481 O O . VAL A 1 64 ? 10.395 3.514 -33.937 1.00 94.19 64 VAL A O 1
ATOM 484 N N . LEU A 1 65 ? 8.469 2.732 -33.071 1.00 94.31 65 LEU A N 1
ATOM 485 C CA . LEU A 1 65 ? 8.214 3.839 -32.161 1.00 94.31 65 LEU A CA 1
ATOM 486 C C . LEU A 1 65 ? 8.749 3.466 -30.777 1.00 94.31 65 LEU A C 1
ATOM 488 O O . LEU A 1 65 ? 8.278 2.510 -30.162 1.00 94.31 65 LEU A O 1
ATOM 492 N N . LEU A 1 66 ? 9.733 4.228 -30.298 1.00 94.25 66 LEU A N 1
ATOM 493 C CA . LEU A 1 66 ? 10.407 3.996 -29.022 1.00 94.25 66 LEU A CA 1
ATOM 494 C C . LEU A 1 66 ? 10.181 5.173 -28.066 1.00 94.25 66 LEU A C 1
ATOM 496 O O . LEU A 1 66 ? 10.581 6.296 -28.364 1.00 94.25 66 LEU A O 1
ATOM 500 N N . SER A 1 67 ? 9.592 4.905 -26.898 1.00 94.12 67 SER A N 1
ATOM 501 C CA . SER A 1 67 ? 9.485 5.864 -25.789 1.00 94.12 67 SER A CA 1
ATOM 502 C C . SER A 1 67 ? 10.358 5.420 -24.620 1.00 94.12 67 SER A C 1
ATOM 504 O O . SER A 1 67 ? 10.223 4.305 -24.123 1.00 94.12 67 SER A O 1
ATOM 506 N N . ILE A 1 68 ? 11.262 6.293 -24.179 1.00 92.56 68 ILE A N 1
ATOM 507 C CA . ILE A 1 68 ? 12.301 5.994 -23.172 1.00 92.56 68 ILE A CA 1
ATOM 508 C C . ILE A 1 68 ? 12.390 7.063 -22.080 1.00 92.56 68 ILE A C 1
ATOM 510 O O . ILE A 1 68 ? 13.251 6.992 -21.201 1.00 92.56 68 ILE A O 1
ATOM 514 N N . ASP A 1 69 ? 11.516 8.063 -22.134 1.00 90.81 69 ASP A N 1
ATOM 515 C CA . ASP A 1 69 ? 11.556 9.227 -21.256 1.00 90.81 69 ASP A CA 1
ATOM 516 C C . ASP A 1 69 ? 11.402 8.834 -19.788 1.00 90.81 69 ASP A C 1
ATOM 518 O O . ASP A 1 69 ? 10.756 7.847 -19.451 1.00 90.81 69 ASP A O 1
ATOM 522 N N . GLY A 1 70 ? 11.991 9.604 -18.876 1.00 87.62 70 GLY A N 1
ATOM 523 C CA . GLY A 1 70 ? 11.898 9.295 -17.447 1.00 87.62 70 GLY A CA 1
ATOM 524 C C . GLY A 1 70 ? 12.728 8.084 -17.005 1.00 87.62 70 GLY A C 1
ATOM 525 O O . GLY A 1 70 ? 12.414 7.506 -15.972 1.00 87.62 70 GLY A O 1
ATOM 526 N N . ASN A 1 71 ? 13.783 7.722 -17.748 1.00 90.88 71 ASN A N 1
ATOM 527 C CA . ASN A 1 71 ? 14.841 6.813 -17.298 1.00 90.88 71 ASN A CA 1
ATOM 528 C C . ASN A 1 71 ? 16.120 7.612 -16.975 1.00 90.88 71 ASN A C 1
ATOM 530 O O . ASN A 1 71 ? 16.897 7.923 -17.878 1.00 90.88 71 ASN A O 1
ATOM 534 N N . PRO A 1 72 ? 16.375 7.967 -15.703 1.00 85.44 72 PRO A N 1
ATOM 535 C CA . PRO A 1 72 ? 17.399 8.952 -15.337 1.00 85.44 72 PRO A CA 1
ATOM 536 C C . PRO A 1 72 ? 18.848 8.502 -15.582 1.00 85.44 72 PRO A C 1
ATOM 538 O O . PRO A 1 72 ? 19.759 9.324 -15.504 1.00 85.44 72 PRO A O 1
ATOM 541 N N . ARG A 1 73 ? 19.083 7.208 -15.834 1.00 87.75 73 ARG A N 1
ATOM 542 C CA . ARG A 1 73 ? 20.419 6.616 -16.034 1.00 87.75 73 ARG A CA 1
ATOM 543 C C . ARG A 1 73 ? 20.634 6.063 -17.448 1.00 87.75 73 ARG A C 1
ATOM 545 O O . ARG A 1 73 ? 21.664 5.434 -17.687 1.00 87.75 73 ARG A O 1
ATOM 552 N N . LEU A 1 74 ? 19.684 6.276 -18.359 1.00 87.06 74 LEU A N 1
ATOM 553 C CA . LEU A 1 74 ? 19.727 5.762 -19.725 1.00 87.06 74 LEU A CA 1
ATOM 554 C C . LEU A 1 74 ? 20.392 6.785 -20.663 1.00 87.06 74 LEU A C 1
ATOM 556 O O . LEU A 1 74 ? 20.020 7.958 -20.681 1.00 87.06 74 LEU A O 1
ATOM 560 N N . CYS A 1 75 ? 21.376 6.347 -21.445 1.00 82.44 75 CYS A N 1
ATOM 561 C CA . CYS A 1 75 ? 22.064 7.159 -22.449 1.00 82.44 75 CYS A CA 1
ATOM 562 C C . CYS A 1 75 ? 21.413 6.947 -23.830 1.00 82.44 75 CYS A C 1
ATOM 564 O O . CYS A 1 75 ? 21.403 5.833 -24.358 1.00 82.44 75 CYS A O 1
ATOM 566 N N . SER A 1 76 ? 20.919 8.021 -24.449 1.00 66.06 76 SER A N 1
ATOM 567 C CA . SER A 1 76 ? 20.295 8.005 -25.785 1.00 66.06 76 SER A CA 1
ATOM 568 C C . SER A 1 76 ? 21.284 8.162 -26.952 1.00 66.06 76 SER A C 1
ATOM 570 O O . SER A 1 76 ? 20.912 7.935 -28.100 1.00 66.06 76 SER A O 1
ATOM 572 N N . LEU A 1 77 ? 22.550 8.503 -26.679 1.00 57.53 77 LEU A N 1
ATOM 573 C CA . LEU A 1 77 ? 23.631 8.598 -27.667 1.00 57.53 77 LEU A CA 1
ATOM 574 C C . LEU A 1 77 ? 24.812 7.710 -27.253 1.00 57.53 77 LEU A C 1
ATOM 576 O O . LEU A 1 77 ? 25.132 7.623 -26.069 1.00 57.53 77 LEU A O 1
ATOM 580 N N . ALA A 1 78 ? 25.490 7.119 -28.241 1.00 55.22 78 ALA A N 1
ATOM 581 C CA . ALA A 1 78 ? 26.588 6.147 -28.128 1.00 55.22 78 ALA A CA 1
ATOM 582 C C . ALA A 1 78 ? 27.878 6.633 -27.415 1.00 55.22 78 ALA A C 1
ATOM 584 O O . ALA A 1 78 ? 28.949 6.073 -27.618 1.00 55.22 78 ALA A O 1
ATOM 585 N N . SER A 1 79 ? 27.819 7.671 -26.581 1.00 45.00 79 SER A N 1
ATOM 586 C CA . SER A 1 79 ? 28.961 8.175 -25.822 1.00 45.00 79 SER A CA 1
ATOM 587 C C . SER A 1 79 ? 28.533 8.603 -24.418 1.00 45.00 79 SER A C 1
ATOM 589 O O . SER A 1 79 ? 28.251 9.777 -24.172 1.00 45.00 79 SER A O 1
ATOM 591 N N . CYS A 1 80 ? 28.556 7.670 -23.464 1.00 51.09 80 CYS A N 1
ATOM 592 C CA . CYS A 1 80 ? 28.636 8.020 -22.047 1.00 51.09 80 CYS A CA 1
ATOM 593 C C . CYS A 1 80 ? 30.130 8.212 -21.692 1.00 51.09 80 CYS A C 1
ATOM 595 O O . CYS A 1 80 ? 30.799 7.274 -21.268 1.00 51.09 80 CYS A O 1
ATOM 597 N N . ALA A 1 81 ? 30.682 9.416 -21.882 1.00 44.81 81 ALA A N 1
ATOM 598 C CA . ALA A 1 81 ? 32.013 9.762 -21.368 1.00 44.81 81 ALA A CA 1
ATOM 599 C C . ALA A 1 81 ? 31.871 10.608 -20.086 1.00 44.81 81 ALA A C 1
ATOM 601 O O . ALA A 1 81 ? 31.172 11.628 -20.110 1.00 44.81 81 ALA A O 1
ATOM 602 N N . PRO A 1 82 ? 32.517 10.248 -18.961 1.00 50.00 82 PRO A N 1
ATOM 603 C CA . PRO A 1 82 ? 32.441 11.045 -17.743 1.00 50.00 82 PRO A CA 1
ATOM 604 C C . PRO A 1 82 ? 33.262 12.335 -17.898 1.00 50.00 82 PRO A C 1
ATOM 606 O O . PRO A 1 82 ? 34.491 12.312 -17.926 1.00 50.00 82 PRO A O 1
ATOM 609 N N . LYS A 1 83 ? 32.597 13.498 -17.954 1.00 40.56 83 LYS A N 1
ATOM 610 C CA . LYS A 1 83 ? 33.279 14.799 -17.835 1.00 40.56 83 LYS A CA 1
ATOM 611 C C . LYS A 1 83 ? 33.673 15.046 -16.377 1.00 40.56 83 LYS A C 1
ATOM 613 O O . LYS A 1 83 ? 32.868 15.515 -15.571 1.00 40.56 83 LYS A O 1
ATOM 618 N N . ASN A 1 84 ? 34.932 14.764 -16.053 1.00 44.88 84 ASN A N 1
ATOM 619 C CA . ASN A 1 84 ? 35.557 15.142 -14.789 1.00 44.88 84 ASN A CA 1
ATOM 620 C C . ASN A 1 84 ? 35.581 16.680 -14.652 1.00 44.88 84 ASN A C 1
ATOM 622 O O . ASN A 1 84 ? 36.367 17.363 -15.301 1.00 44.88 84 ASN A O 1
ATOM 626 N N . THR A 1 85 ? 34.695 17.233 -13.821 1.00 48.91 85 THR A N 1
ATOM 627 C CA . THR A 1 85 ? 34.646 18.669 -13.474 1.00 48.91 85 THR A CA 1
ATOM 628 C C . THR A 1 85 ? 34.559 18.838 -11.955 1.00 48.91 85 THR A C 1
ATOM 630 O O . THR A 1 85 ? 33.695 19.532 -11.427 1.00 48.91 85 THR A O 1
ATOM 633 N N . ASN A 1 86 ? 35.456 18.170 -11.225 1.00 51.91 86 ASN A N 1
ATOM 634 C CA . ASN A 1 86 ? 35.375 18.054 -9.764 1.00 51.91 86 ASN A CA 1
ATOM 635 C C . ASN A 1 86 ? 36.130 19.124 -8.957 1.00 51.91 86 ASN A C 1
ATOM 637 O O . ASN A 1 86 ? 36.201 19.007 -7.738 1.00 51.91 86 ASN A O 1
ATOM 641 N N . LYS A 1 87 ? 36.667 20.192 -9.564 1.00 52.19 87 LYS A N 1
ATOM 642 C CA . LYS A 1 87 ? 37.364 21.239 -8.781 1.00 52.19 87 LYS A CA 1
ATOM 643 C C . LYS A 1 87 ? 36.490 22.443 -8.399 1.00 52.19 87 LYS A C 1
ATOM 645 O O . LYS A 1 87 ? 36.626 22.940 -7.290 1.00 52.19 87 LYS A O 1
ATOM 650 N N . HIS A 1 88 ? 35.528 22.854 -9.233 1.00 53.16 88 HIS A N 1
ATOM 651 C CA . HIS A 1 88 ? 34.668 24.017 -8.931 1.00 53.16 88 HIS A CA 1
ATOM 652 C C . HIS A 1 88 ? 33.307 23.670 -8.303 1.00 53.16 88 HIS A C 1
ATOM 654 O O . HIS A 1 88 ? 32.740 24.497 -7.591 1.00 53.16 88 HIS A O 1
ATOM 660 N N . LYS A 1 89 ? 32.789 22.447 -8.498 1.00 55.53 89 LYS A N 1
ATOM 661 C CA . LYS A 1 89 ? 31.499 22.029 -7.914 1.00 55.53 89 LYS A CA 1
ATOM 662 C C . LYS A 1 89 ? 31.584 21.798 -6.402 1.00 55.53 89 LYS A C 1
ATOM 664 O O . LYS A 1 89 ? 30.660 22.157 -5.684 1.00 55.53 89 LYS A O 1
ATOM 669 N N . THR A 1 90 ? 32.708 21.285 -5.902 1.00 54.84 90 THR A N 1
ATOM 670 C CA . THR A 1 90 ? 32.900 20.987 -4.472 1.00 54.84 90 THR A CA 1
ATOM 671 C C . THR A 1 90 ? 32.894 22.253 -3.611 1.00 54.84 90 THR A C 1
ATOM 673 O O . THR A 1 90 ? 32.257 22.271 -2.564 1.00 54.84 90 THR A O 1
ATOM 676 N N . ILE A 1 91 ? 33.515 23.345 -4.076 1.00 58.69 91 ILE A N 1
ATOM 677 C CA . ILE A 1 91 ? 33.547 24.628 -3.349 1.00 58.69 91 ILE A CA 1
ATOM 678 C C . ILE A 1 91 ? 32.146 25.261 -3.290 1.00 58.69 91 ILE A C 1
ATOM 680 O O . ILE A 1 91 ? 31.724 25.726 -2.232 1.00 58.69 91 ILE A O 1
ATOM 684 N N . ALA A 1 92 ? 31.390 25.217 -4.393 1.00 56.78 92 ALA A N 1
ATOM 685 C CA . ALA A 1 92 ? 30.025 25.742 -4.442 1.00 56.78 92 ALA A CA 1
ATOM 686 C C . ALA A 1 92 ? 29.050 24.941 -3.555 1.00 56.78 92 ALA A C 1
ATOM 688 O O . ALA A 1 92 ? 28.217 25.529 -2.864 1.00 56.78 92 ALA A O 1
ATOM 689 N N . ILE A 1 93 ? 29.185 23.609 -3.519 1.00 63.88 93 ILE A N 1
ATOM 690 C CA . ILE A 1 93 ? 28.359 22.744 -2.665 1.00 63.88 93 ILE A CA 1
ATOM 691 C C . ILE A 1 93 ? 28.653 23.024 -1.187 1.00 63.88 93 ILE A C 1
ATOM 693 O O . ILE A 1 93 ? 27.714 23.267 -0.432 1.00 63.88 93 ILE A O 1
ATOM 697 N N . VAL A 1 94 ? 29.927 23.081 -0.781 1.00 65.75 94 VAL A N 1
ATOM 698 C CA . VAL A 1 94 ? 30.303 23.352 0.619 1.00 65.75 94 VAL A CA 1
ATOM 699 C C . VAL A 1 94 ? 29.810 24.731 1.071 1.00 65.75 94 VAL A C 1
ATOM 701 O O . VAL A 1 94 ? 29.230 24.838 2.149 1.00 65.75 94 VAL A O 1
ATOM 704 N N . ALA A 1 95 ? 29.932 25.768 0.235 1.00 69.00 95 ALA A N 1
ATOM 705 C CA . ALA A 1 95 ? 29.411 27.099 0.553 1.00 69.00 95 ALA A CA 1
ATOM 706 C C . ALA A 1 95 ? 27.877 27.112 0.715 1.00 69.00 95 ALA A C 1
ATOM 708 O O . ALA A 1 95 ? 27.362 27.717 1.657 1.00 69.00 95 ALA A O 1
ATOM 709 N N . SER A 1 96 ? 27.145 26.399 -0.153 1.00 73.56 96 SER A N 1
ATOM 710 C CA . SER A 1 96 ? 25.681 26.300 -0.056 1.00 73.56 96 SER A CA 1
ATOM 711 C C . SER A 1 96 ? 25.228 25.560 1.206 1.00 73.56 96 SER A C 1
ATOM 713 O O . SER A 1 96 ? 24.310 26.007 1.888 1.00 73.56 96 SER A O 1
ATOM 715 N N . VAL A 1 97 ? 25.921 24.477 1.574 1.00 80.81 97 VAL A N 1
ATOM 716 C CA . VAL A 1 97 ? 25.593 23.674 2.756 1.00 80.81 97 VAL A CA 1
ATOM 717 C C . VAL A 1 97 ? 25.858 24.474 4.027 1.00 80.81 97 VAL A C 1
ATOM 719 O O . VAL A 1 97 ? 25.010 24.490 4.915 1.00 80.81 97 VAL A O 1
ATOM 722 N N . VAL A 1 98 ? 26.976 25.202 4.100 1.00 85.44 98 VAL A N 1
ATOM 723 C CA . VAL A 1 98 ? 27.281 26.075 5.244 1.00 85.44 98 VAL A CA 1
ATOM 724 C C . VAL A 1 98 ? 26.226 27.177 5.386 1.00 85.44 98 VAL A C 1
ATOM 726 O O . VAL A 1 98 ? 25.727 27.399 6.489 1.00 85.44 98 VAL A O 1
ATOM 729 N N . ALA A 1 99 ? 25.809 27.810 4.285 1.00 83.75 99 ALA A N 1
ATOM 730 C CA . ALA A 1 99 ? 24.750 28.818 4.311 1.00 83.75 99 ALA A CA 1
ATOM 731 C C . ALA A 1 99 ? 23.396 28.237 4.765 1.00 83.75 99 ALA A C 1
ATOM 733 O O . ALA A 1 99 ? 22.723 28.830 5.610 1.00 83.75 99 ALA A O 1
ATOM 734 N N . CYS A 1 100 ? 23.016 27.053 4.272 1.00 87.25 100 CYS A N 1
ATOM 735 C CA . CYS A 1 100 ? 21.797 26.362 4.695 1.00 87.25 100 CYS A CA 1
ATOM 736 C C . CYS A 1 100 ? 21.839 25.971 6.177 1.00 87.25 100 CYS A C 1
ATOM 738 O O . CYS A 1 100 ? 20.846 26.149 6.880 1.00 87.25 100 CYS A O 1
ATOM 740 N N . VAL A 1 101 ? 22.978 25.486 6.678 1.00 91.25 101 VAL A N 1
ATOM 741 C CA . VAL A 1 101 ? 23.148 25.134 8.095 1.00 91.25 101 VAL A CA 1
ATOM 742 C C . VAL A 1 101 ? 23.031 26.377 8.977 1.00 91.25 101 VAL A C 1
ATOM 744 O O . VAL A 1 101 ? 22.295 26.349 9.961 1.00 91.25 101 VAL A O 1
ATOM 747 N N . ILE A 1 102 ? 23.664 27.493 8.603 1.00 90.44 102 ILE A N 1
ATOM 748 C CA . ILE A 1 102 ? 23.542 28.767 9.332 1.00 90.44 102 ILE A CA 1
ATOM 749 C C . ILE A 1 102 ? 22.084 29.249 9.340 1.00 90.44 102 ILE A C 1
ATOM 751 O O . ILE A 1 102 ? 21.573 29.663 10.382 1.00 90.44 102 ILE A O 1
ATOM 755 N N . PHE A 1 103 ? 21.384 29.141 8.210 1.00 91.19 103 PHE A N 1
ATOM 756 C CA . PHE A 1 103 ? 19.980 29.531 8.100 1.00 91.19 103 PHE A CA 1
ATOM 757 C C . PHE A 1 103 ? 19.055 28.655 8.964 1.00 91.19 103 PHE A C 1
ATOM 759 O O . PHE A 1 103 ? 18.195 29.173 9.679 1.00 91.19 103 PHE A O 1
ATOM 766 N N . ILE A 1 104 ? 19.270 27.336 8.980 1.00 93.25 104 ILE A N 1
ATOM 767 C CA . ILE A 1 104 ? 18.519 26.396 9.827 1.00 93.25 104 ILE A CA 1
ATOM 768 C C . ILE A 1 104 ? 18.775 26.679 11.313 1.00 93.25 104 ILE A C 1
ATOM 770 O O . ILE A 1 104 ? 17.829 26.708 12.103 1.00 93.25 104 ILE A O 1
ATOM 774 N N . LEU A 1 105 ? 20.026 26.948 11.699 1.00 93.94 105 LEU A N 1
ATOM 775 C CA . LEU A 1 105 ? 20.382 27.307 13.074 1.00 93.94 105 LEU A CA 1
ATOM 776 C C . LEU A 1 105 ? 19.733 28.632 13.504 1.00 93.94 105 LEU A C 1
ATOM 778 O O . LEU A 1 105 ? 19.245 28.736 14.632 1.00 93.94 105 LEU A O 1
ATOM 782 N N . ALA A 1 106 ? 19.640 29.616 12.606 1.00 93.94 106 ALA A N 1
ATOM 783 C CA . ALA A 1 106 ? 18.945 30.875 12.867 1.00 93.94 106 ALA A CA 1
ATOM 784 C C . ALA A 1 106 ? 17.431 30.673 13.073 1.00 93.94 106 ALA A C 1
ATOM 786 O O . ALA A 1 106 ? 16.855 31.227 14.014 1.00 93.94 106 ALA A O 1
ATOM 787 N N . ILE A 1 107 ? 16.786 29.827 12.259 1.00 94.44 107 ILE A N 1
ATOM 788 C CA . ILE A 1 107 ? 15.367 29.465 12.427 1.00 94.44 107 ILE A CA 1
ATOM 789 C C . ILE A 1 107 ? 15.150 28.711 13.746 1.00 94.44 107 ILE A C 1
ATOM 791 O O . ILE A 1 107 ? 14.204 29.003 14.484 1.00 94.44 107 ILE A O 1
ATOM 795 N N . ALA A 1 108 ? 16.031 27.769 14.087 1.00 93.62 108 ALA A N 1
ATOM 796 C CA . ALA A 1 108 ? 15.969 27.035 15.350 1.00 93.62 108 ALA A CA 1
ATOM 797 C C . ALA A 1 108 ? 16.111 27.978 16.561 1.00 93.62 108 ALA A C 1
ATOM 799 O O . ALA A 1 108 ? 15.345 27.887 17.522 1.00 93.62 108 ALA A O 1
ATOM 800 N N . ALA A 1 109 ? 17.022 28.952 16.498 1.00 93.81 109 ALA A N 1
ATOM 801 C CA . ALA A 1 109 ? 17.171 29.966 17.538 1.00 93.81 109 ALA A CA 1
ATOM 802 C C . ALA A 1 109 ? 15.928 30.870 17.645 1.00 93.81 109 ALA A C 1
ATOM 804 O O . ALA A 1 109 ? 15.425 31.107 18.747 1.00 93.81 109 ALA A O 1
ATOM 805 N N . ALA A 1 110 ? 15.377 31.328 16.516 1.00 93.00 110 ALA A N 1
ATOM 806 C CA . ALA A 1 110 ? 14.175 32.159 16.489 1.00 93.00 110 ALA A CA 1
ATOM 807 C C . ALA A 1 110 ? 12.950 31.418 17.054 1.00 93.00 110 ALA A C 1
ATOM 809 O O . ALA A 1 110 ? 12.235 31.949 17.910 1.00 93.00 110 ALA A O 1
ATOM 810 N N . THR A 1 111 ? 12.733 30.165 16.644 1.00 90.50 111 THR A N 1
ATOM 811 C CA . THR A 1 111 ? 11.654 29.314 17.171 1.00 90.50 111 THR A CA 1
ATOM 812 C C . THR A 1 111 ? 11.830 29.055 18.665 1.00 90.50 111 THR A C 1
ATOM 814 O O . THR A 1 111 ? 10.871 29.196 19.424 1.00 90.50 111 THR A O 1
ATOM 817 N N . PHE A 1 112 ? 13.052 28.795 19.131 1.00 91.75 112 PHE A N 1
ATOM 818 C CA . PHE A 1 112 ? 13.354 28.642 20.553 1.00 91.75 112 PHE A CA 1
ATOM 819 C C . PHE A 1 112 ? 13.051 29.912 21.364 1.00 91.75 112 PHE A C 1
ATOM 821 O O . PHE A 1 112 ? 12.441 29.833 22.436 1.00 91.75 112 PHE A O 1
ATOM 828 N N . VAL A 1 113 ? 13.394 31.096 20.847 1.00 92.19 113 VAL A N 1
ATOM 829 C CA . VAL A 1 113 ? 13.058 32.386 21.475 1.00 92.19 113 VAL A CA 1
ATOM 830 C C . VAL A 1 113 ? 11.543 32.603 21.516 1.00 92.19 113 VAL A C 1
ATOM 832 O O . VAL A 1 113 ? 11.013 32.997 22.559 1.00 92.19 113 VAL A O 1
ATOM 835 N N . ILE A 1 114 ? 10.819 32.298 20.434 1.00 90.06 114 ILE A N 1
ATOM 836 C CA . ILE A 1 114 ? 9.351 32.398 20.379 1.00 90.06 114 ILE A CA 1
ATOM 837 C C . ILE A 1 114 ? 8.703 31.439 21.386 1.00 90.06 114 ILE A C 1
ATOM 839 O O . ILE A 1 114 ? 7.800 31.841 22.125 1.00 90.06 114 ILE A O 1
ATOM 843 N N . LEU A 1 115 ? 9.182 30.197 21.478 1.00 85.69 115 LEU A N 1
ATOM 844 C CA . LEU A 1 115 ? 8.695 29.206 22.438 1.00 85.69 115 LEU A CA 1
ATOM 845 C C . LEU A 1 115 ? 8.986 29.626 23.883 1.00 85.69 115 LEU A C 1
ATOM 847 O O . LEU A 1 115 ? 8.111 29.505 24.741 1.00 85.69 115 LEU A O 1
ATOM 851 N N . ARG A 1 116 ? 10.162 30.203 24.161 1.00 83.88 116 ARG A N 1
ATOM 852 C CA . ARG A 1 116 ? 10.484 30.778 25.479 1.00 83.88 116 ARG A CA 1
ATOM 853 C C . ARG A 1 116 ? 9.606 31.984 25.816 1.00 83.88 116 ARG A C 1
ATOM 855 O O . ARG A 1 116 ? 9.147 32.093 26.953 1.00 83.88 116 ARG A O 1
ATOM 862 N N . ARG A 1 117 ? 9.300 32.854 24.846 1.00 77.62 117 ARG A N 1
ATOM 863 C CA . ARG A 1 117 ? 8.357 33.975 25.023 1.00 77.62 117 ARG A CA 1
ATOM 864 C C . ARG A 1 117 ? 6.928 33.480 25.277 1.00 77.62 117 ARG A C 1
ATOM 866 O O . ARG A 1 117 ? 6.269 33.996 26.177 1.00 77.62 117 ARG A O 1
ATOM 873 N N . LYS A 1 118 ? 6.468 32.442 24.565 1.00 74.88 118 LYS A N 1
ATOM 874 C CA . LYS A 1 118 ? 5.164 31.792 24.805 1.00 74.88 118 LYS A CA 1
ATOM 875 C C . LYS A 1 118 ? 5.103 31.110 26.177 1.00 74.88 118 LYS A C 1
ATOM 877 O O . LYS A 1 118 ? 4.099 31.253 26.868 1.00 74.88 118 LYS A O 1
ATOM 882 N N . ARG A 1 119 ? 6.179 30.443 26.615 1.00 70.12 119 ARG A N 1
ATOM 883 C CA . ARG A 1 119 ? 6.288 29.853 27.964 1.00 70.12 119 ARG A CA 1
ATOM 884 C C . ARG A 1 119 ? 6.253 30.917 29.067 1.00 70.12 119 ARG A C 1
ATOM 886 O O . ARG A 1 119 ? 5.509 30.744 30.023 1.00 70.12 119 ARG A O 1
ATOM 893 N N . LYS A 1 120 ? 6.952 32.052 28.904 1.00 63.28 120 LYS A N 1
ATOM 894 C CA . LYS A 1 120 ? 6.879 33.187 29.850 1.00 63.28 120 LYS A CA 1
ATOM 895 C C . LYS A 1 120 ? 5.489 33.840 29.901 1.00 63.28 120 LYS A C 1
ATOM 897 O O . LYS A 1 120 ? 5.064 34.243 30.977 1.00 63.28 120 LYS A O 1
ATOM 902 N N . LYS A 1 121 ? 4.762 33.910 28.776 1.00 58.22 121 LYS A N 1
ATOM 903 C CA . LYS A 1 121 ? 3.358 34.370 28.755 1.00 58.22 121 LYS A CA 1
ATOM 904 C C . LYS A 1 121 ? 2.411 33.380 29.450 1.00 58.22 121 LYS A C 1
ATOM 906 O O . LYS A 1 121 ? 1.568 33.816 30.221 1.00 58.22 121 LYS A O 1
ATOM 911 N N . ARG A 1 122 ? 2.588 32.066 29.248 1.00 56.59 122 ARG A N 1
ATOM 912 C CA . ARG A 1 122 ? 1.803 31.020 29.939 1.00 56.59 122 ARG A CA 1
ATOM 913 C C . ARG A 1 122 ? 2.077 30.964 31.447 1.00 56.59 122 ARG A C 1
ATOM 915 O O . ARG A 1 122 ? 1.145 30.764 32.208 1.00 56.59 122 ARG A O 1
ATOM 922 N N . ALA A 1 123 ? 3.307 31.233 31.888 1.00 54.50 123 ALA A N 1
ATOM 923 C CA . ALA A 1 123 ? 3.659 31.290 33.311 1.00 54.50 123 ALA A CA 1
ATOM 924 C C . ALA A 1 123 ? 3.069 32.506 34.060 1.00 54.50 123 ALA A C 1
ATOM 926 O O . ALA A 1 123 ? 3.037 32.506 35.285 1.00 54.50 123 ALA A O 1
ATOM 927 N N . LYS A 1 124 ? 2.592 33.537 33.344 1.00 48.91 124 LYS A N 1
ATOM 928 C CA . LYS A 1 124 ? 1.912 34.707 33.930 1.00 48.91 124 LYS A CA 1
ATOM 929 C C . LYS A 1 124 ? 0.383 34.570 33.994 1.00 48.91 124 LYS A C 1
ATOM 931 O O . LYS A 1 124 ? -0.247 35.397 34.637 1.00 48.91 124 LYS A O 1
ATOM 936 N N . LEU A 1 125 ? -0.198 33.547 33.359 1.00 49.91 125 LEU A N 1
ATOM 937 C CA . LEU A 1 125 ? -1.650 33.329 33.245 1.00 49.91 125 LEU A CA 1
ATOM 938 C C . LEU A 1 125 ? -2.118 32.083 34.027 1.00 49.91 125 LEU A C 1
ATOM 940 O O . LEU A 1 125 ? -3.042 31.397 33.610 1.00 49.91 125 LEU A O 1
ATOM 944 N N . VAL A 1 126 ? -1.447 31.741 35.132 1.00 46.19 126 VAL A N 1
ATOM 945 C CA . VAL A 1 126 ? -1.881 30.665 36.041 1.00 46.19 126 VAL A CA 1
ATOM 946 C C . VAL A 1 126 ? -1.765 31.155 37.487 1.00 46.19 126 VAL A C 1
ATOM 948 O O . VAL A 1 126 ? -0.788 30.891 38.181 1.00 46.19 126 VAL A O 1
ATOM 951 N N . ARG A 1 127 ? -2.776 31.912 37.922 1.00 33.09 127 ARG A N 1
ATOM 952 C CA . ARG A 1 127 ? -3.271 31.968 39.306 1.00 33.09 127 ARG A CA 1
ATOM 953 C C . ARG A 1 127 ? -4.811 31.998 39.217 1.00 33.09 127 ARG A C 1
ATOM 955 O O . ARG A 1 127 ? -5.357 32.858 38.538 1.00 33.09 127 ARG A O 1
ATOM 962 N N . HIS A 1 128 ? -5.436 30.974 39.801 1.00 36.22 128 HIS A N 1
ATOM 963 C CA . HIS A 1 128 ? -6.875 30.628 39.906 1.00 36.22 128 HIS A CA 1
ATOM 964 C C . HIS A 1 128 ? -7.744 31.684 40.642 1.00 36.22 128 HIS A C 1
ATOM 966 O O . HIS A 1 128 ? -7.135 32.625 41.155 1.00 36.22 128 HIS A O 1
ATOM 972 N N . PRO A 1 129 ? -9.085 31.515 40.864 1.00 46.84 129 PRO A N 1
ATOM 973 C CA . PRO A 1 129 ? -10.087 30.520 40.377 1.00 46.84 129 PRO A CA 1
ATOM 974 C C . PRO A 1 129 ? -11.455 31.120 39.922 1.00 46.84 129 PRO A C 1
ATOM 976 O O . PRO A 1 129 ? -11.812 32.213 40.347 1.00 46.84 129 PRO A O 1
ATOM 979 N N . SER A 1 130 ? -12.280 30.377 39.162 1.00 27.95 130 SER A N 1
ATOM 980 C CA . SER A 1 130 ? -13.777 30.364 39.218 1.00 27.95 130 SER A CA 1
ATOM 981 C C . SER A 1 130 ? -14.301 29.278 38.259 1.00 27.95 130 SER A C 1
ATOM 983 O O . SER A 1 130 ? -13.816 29.177 37.137 1.00 27.95 130 SER A O 1
ATOM 985 N N . SER A 1 131 ? -15.032 28.270 38.750 1.00 36.84 131 SER A N 1
ATOM 986 C CA . SER A 1 131 ? -16.483 28.095 38.537 1.00 36.84 131 SER A CA 1
ATOM 987 C C . SER A 1 131 ? -16.982 28.651 37.207 1.00 36.84 131 SER A C 1
ATOM 989 O O . SER A 1 131 ? -17.028 29.861 37.039 1.00 36.84 131 SER A O 1
ATOM 991 N N . ASP A 1 132 ? -17.330 27.767 36.275 1.00 29.73 132 ASP A N 1
ATOM 992 C CA . ASP A 1 132 ? -18.714 27.640 35.818 1.00 29.73 132 ASP A CA 1
ATOM 993 C C . ASP A 1 132 ? -18.825 26.481 34.829 1.00 29.73 132 ASP A C 1
ATOM 995 O O . ASP A 1 132 ? -18.002 26.298 33.928 1.00 29.73 132 ASP A O 1
ATOM 999 N N . GLY A 1 133 ? -19.835 25.645 35.060 1.00 38.19 133 GLY A N 1
ATOM 1000 C CA . GLY A 1 133 ? -20.208 24.593 34.137 1.00 38.19 133 GLY A CA 1
ATOM 1001 C C . GLY A 1 133 ? -20.697 25.188 32.824 1.00 38.19 133 GLY A C 1
ATOM 1002 O O . GLY A 1 133 ? -21.363 26.218 32.814 1.00 38.19 133 GLY A O 1
ATOM 1003 N N . ASN A 1 134 ? -20.390 24.509 31.722 1.00 31.19 134 ASN A N 1
ATOM 1004 C CA . ASN A 1 134 ? -21.399 24.185 30.725 1.00 31.19 134 ASN A CA 1
ATOM 1005 C C . ASN A 1 134 ? -20.903 23.094 29.774 1.00 31.19 134 ASN A C 1
ATOM 1007 O O . ASN A 1 134 ? -19.778 23.106 29.276 1.00 31.19 134 ASN A O 1
ATOM 1011 N N . ASN A 1 135 ? -21.806 22.141 29.577 1.00 38.44 135 ASN A N 1
ATOM 1012 C CA . ASN A 1 135 ? -21.745 20.990 28.696 1.00 38.44 135 ASN A CA 1
ATOM 1013 C C . ASN A 1 135 ? -21.331 21.345 27.260 1.00 38.44 135 ASN A C 1
ATOM 1015 O O . ASN A 1 135 ? -21.943 22.197 26.625 1.00 38.44 135 ASN A O 1
ATOM 1019 N N . LEU A 1 136 ? -20.399 20.568 26.707 1.00 34.91 136 LEU A N 1
ATOM 1020 C CA . LEU A 1 136 ? -20.359 20.244 25.279 1.00 34.91 136 LEU A CA 1
ATOM 1021 C C . LEU A 1 136 ? -20.379 18.722 25.154 1.00 34.91 136 LEU A C 1
ATOM 1023 O O . LEU A 1 136 ? -19.413 18.061 24.786 1.00 34.91 136 LEU A O 1
ATOM 1027 N N . GLN A 1 137 ? -21.538 18.179 25.511 1.00 43.81 137 GLN A N 1
ATOM 1028 C CA . GLN A 1 137 ? -22.018 16.928 24.963 1.00 43.81 137 GLN A CA 1
ATOM 1029 C C . GLN A 1 137 ? -22.248 17.189 23.472 1.00 43.81 137 GLN A C 1
ATOM 1031 O O . GLN A 1 137 ? -23.247 17.791 23.094 1.00 43.81 137 GLN A O 1
ATOM 1036 N N . GLN A 1 138 ? -21.283 16.829 22.626 1.00 41.69 138 GLN A N 1
ATOM 1037 C CA . GLN A 1 138 ? -21.483 16.848 21.180 1.00 41.69 138 GLN A CA 1
ATOM 1038 C C . GLN A 1 138 ? -21.613 15.404 20.714 1.00 41.69 138 GLN A C 1
ATOM 1040 O O . GLN A 1 138 ? -20.654 14.727 20.354 1.00 41.69 138 GLN A O 1
ATOM 1045 N N . SER A 1 139 ? -22.849 14.934 20.856 1.00 35.00 139 SER A N 1
ATOM 1046 C CA . SER A 1 139 ? -23.358 13.644 20.421 1.00 35.00 139 SER A CA 1
ATOM 1047 C C . SER A 1 139 ? -23.213 13.479 18.910 1.00 35.00 139 SER A C 1
ATOM 1049 O O . SER A 1 139 ? -23.642 14.345 18.148 1.00 35.00 139 SER A O 1
ATOM 1051 N N . CYS A 1 140 ? -22.694 12.333 18.475 1.00 30.77 140 CYS A N 1
ATOM 1052 C CA . CYS A 1 140 ? -23.090 11.775 17.187 1.00 30.77 140 CYS A CA 1
ATOM 1053 C C . CYS A 1 140 ? -24.443 11.088 17.406 1.00 30.77 140 CYS A C 1
ATOM 1055 O O . CYS A 1 140 ? -24.547 10.205 18.258 1.00 30.77 140 CYS A O 1
ATOM 1057 N N . SER A 1 141 ? -25.484 11.542 16.712 1.00 30.39 141 SER A N 1
ATOM 1058 C CA . SER A 1 141 ? -26.816 10.942 16.799 1.00 30.39 141 SER A CA 1
ATOM 1059 C C . SER A 1 141 ? -26.802 9.520 16.222 1.00 30.39 141 SER A C 1
ATOM 1061 O O . SER A 1 141 ? -26.181 9.305 15.177 1.00 30.39 141 SER A O 1
ATOM 1063 N N . PRO A 1 142 ? -27.489 8.555 16.853 1.00 47.44 142 PRO A N 1
ATOM 1064 C CA . PRO A 1 142 ? -27.728 7.245 16.280 1.00 47.44 142 PRO A CA 1
ATOM 1065 C C . PRO A 1 142 ? -28.992 7.325 15.429 1.00 47.44 142 PRO A C 1
ATOM 1067 O O . PRO A 1 142 ? -30.096 7.173 15.939 1.00 47.44 142 PRO A O 1
ATOM 1070 N N . GLU A 1 143 ? -28.848 7.556 14.130 1.00 35.28 143 GLU A N 1
ATOM 1071 C CA . GLU A 1 143 ? -29.948 7.307 13.200 1.00 35.28 143 GLU A CA 1
ATOM 1072 C C . GLU A 1 143 ? -29.445 6.363 12.108 1.00 35.28 143 GLU A C 1
ATOM 1074 O O . GLU A 1 143 ? -28.728 6.750 11.188 1.00 35.28 143 GLU A O 1
ATOM 1079 N N . ASN A 1 144 ? -29.827 5.094 12.302 1.00 36.22 144 ASN A N 1
ATOM 1080 C CA . ASN A 1 144 ? -29.558 3.875 11.531 1.00 36.22 144 ASN A CA 1
ATOM 1081 C C . ASN A 1 144 ? -28.280 3.093 11.905 1.00 36.22 144 ASN A C 1
ATOM 1083 O O . ASN A 1 144 ? -27.243 3.129 11.246 1.00 36.22 144 ASN A O 1
ATOM 1087 N N . ALA A 1 145 ? -28.445 2.339 13.001 1.00 46.81 145 ALA A N 1
ATOM 1088 C CA . ALA A 1 145 ? -27.651 1.217 13.508 1.00 46.81 145 ALA A CA 1
ATOM 1089 C C . ALA A 1 145 ? -27.250 0.228 12.388 1.00 46.81 145 ALA A C 1
ATOM 1091 O O . ALA A 1 145 ? -28.070 -0.131 11.551 1.00 46.81 145 ALA A O 1
ATOM 1092 N N . ASN A 1 146 ? -25.999 -0.221 12.272 1.00 55.81 146 ASN A N 1
ATOM 1093 C CA . ASN A 1 146 ? -25.346 -1.088 13.260 1.00 55.81 146 ASN A CA 1
ATOM 1094 C C . ASN A 1 146 ? -23.815 -0.913 13.367 1.00 55.81 146 ASN A C 1
ATOM 1096 O O . ASN A 1 146 ? -23.187 -1.606 14.159 1.00 55.81 146 ASN A O 1
ATOM 1100 N N . ASN A 1 147 ? -23.195 -0.007 12.601 1.00 70.88 147 ASN A N 1
ATOM 1101 C CA . ASN A 1 147 ? -21.748 -0.082 12.330 1.00 70.88 147 ASN A CA 1
ATOM 1102 C C . ASN A 1 147 ? -20.990 1.246 12.584 1.00 70.88 147 ASN A C 1
ATOM 1104 O O . ASN A 1 147 ? -19.965 1.514 11.951 1.00 70.88 147 ASN A O 1
ATOM 1108 N N . MET A 1 148 ? -21.485 2.115 13.478 1.00 81.94 148 MET A N 1
ATOM 1109 C CA . MET A 1 148 ? -20.831 3.394 13.805 1.00 81.94 148 MET A CA 1
ATOM 1110 C C . MET A 1 148 ? -20.204 3.357 15.203 1.00 81.94 148 MET A C 1
ATOM 1112 O O . MET A 1 148 ? -20.902 3.211 16.202 1.00 81.94 148 MET A O 1
ATOM 1116 N N . PHE A 1 149 ? -18.882 3.505 15.263 1.00 89.94 149 PHE A N 1
ATOM 1117 C CA . PHE A 1 149 ? -18.105 3.535 16.501 1.00 89.94 149 PHE A CA 1
ATOM 1118 C C . PHE A 1 149 ? -17.910 4.971 16.988 1.00 89.94 149 PHE A C 1
ATOM 1120 O O . PHE A 1 149 ? -17.829 5.903 16.184 1.00 89.94 149 PHE A O 1
ATOM 1127 N N . THR A 1 150 ? -17.763 5.157 18.301 1.00 91.19 150 THR A N 1
ATOM 1128 C CA . THR A 1 150 ? -17.284 6.432 18.845 1.00 91.19 150 THR A CA 1
ATOM 1129 C C . THR A 1 150 ? -15.756 6.468 18.879 1.00 91.19 150 THR A C 1
ATOM 1131 O O . THR A 1 150 ? -15.088 5.432 18.935 1.00 91.19 150 THR A O 1
ATOM 1134 N N . PHE A 1 151 ? -15.176 7.671 18.897 1.00 91.38 151 PHE A N 1
ATOM 1135 C CA . PHE A 1 151 ? -13.729 7.824 19.079 1.00 91.38 151 PHE A CA 1
ATOM 1136 C C . PHE A 1 151 ? -13.251 7.177 20.386 1.00 91.38 151 PHE A C 1
ATOM 1138 O O . PHE A 1 151 ? -12.170 6.594 20.423 1.00 91.38 151 PHE A O 1
ATOM 1145 N N . GLU A 1 152 ? -14.056 7.258 21.449 1.00 91.81 152 GLU A N 1
ATOM 1146 C CA . GLU A 1 152 ? -13.715 6.683 22.748 1.00 91.81 152 GLU A CA 1
ATOM 1147 C C . GLU A 1 152 ? -13.642 5.153 22.693 1.00 91.81 152 GLU A C 1
ATOM 1149 O O . GLU A 1 152 ? -12.710 4.569 23.247 1.00 91.81 152 GLU A O 1
ATOM 1154 N N . ASP A 1 153 ? -14.557 4.504 21.968 1.00 92.25 153 ASP A N 1
ATOM 1155 C CA . ASP A 1 153 ? -14.534 3.049 21.787 1.00 92.25 153 ASP A CA 1
ATOM 1156 C C . ASP A 1 153 ? -13.260 2.601 21.076 1.00 92.25 153 ASP A C 1
ATOM 1158 O O . ASP A 1 153 ? -12.583 1.675 21.528 1.00 92.25 153 ASP A O 1
ATOM 1162 N N . LEU A 1 154 ? -12.882 3.308 20.008 1.00 94.81 154 LEU A N 1
ATOM 1163 C CA . LEU A 1 154 ? -11.664 3.007 19.256 1.00 94.81 154 LEU A CA 1
ATOM 1164 C C . LEU A 1 1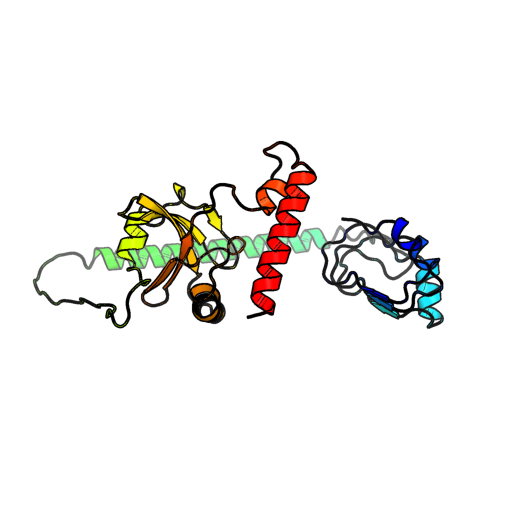54 ? -10.400 3.304 20.065 1.00 94.81 154 LEU A C 1
ATOM 1166 O O . LEU A 1 154 ? -9.443 2.528 20.021 1.00 94.81 154 LEU A O 1
ATOM 1170 N N . ALA A 1 155 ? -10.390 4.391 20.837 1.00 94.31 155 ALA A N 1
ATOM 1171 C CA . ALA A 1 155 ? -9.289 4.707 21.736 1.00 94.31 155 ALA A CA 1
ATOM 1172 C C . ALA A 1 155 ? -9.136 3.620 22.810 1.00 94.31 155 ALA A C 1
ATOM 1174 O O . ALA A 1 155 ? -8.024 3.160 23.058 1.00 94.31 155 ALA A O 1
ATOM 1175 N N . ARG A 1 156 ? -10.233 3.140 23.405 1.00 95.69 156 ARG A N 1
ATOM 1176 C CA . ARG A 1 156 ? -10.207 2.051 24.390 1.00 95.69 156 ARG A CA 1
ATOM 1177 C C . ARG A 1 156 ? -9.686 0.753 23.768 1.00 95.69 156 ARG A C 1
ATOM 1179 O O . ARG A 1 156 ? -8.743 0.166 24.296 1.00 95.69 156 ARG A O 1
ATOM 1186 N N . ALA A 1 157 ? -10.225 0.369 22.609 1.00 95.56 157 ALA A N 1
ATOM 1187 C CA . ALA A 1 157 ? -9.871 -0.865 21.907 1.00 95.56 157 ALA A CA 1
ATOM 1188 C C . ALA A 1 157 ? -8.397 -0.923 21.471 1.00 95.56 157 ALA A C 1
ATOM 1190 O O . ALA A 1 157 ? -7.805 -1.997 21.423 1.00 95.56 157 ALA A O 1
ATOM 1191 N N . THR A 1 158 ? -7.790 0.225 21.161 1.00 96.38 158 THR A N 1
ATOM 1192 C CA . THR A 1 158 ? -6.414 0.322 20.632 1.00 96.38 158 THR A CA 1
ATOM 1193 C C . THR A 1 158 ? -5.377 0.757 21.672 1.00 96.38 158 THR A C 1
ATOM 1195 O O . THR A 1 158 ? -4.226 1.035 21.318 1.00 96.38 158 THR A O 1
ATOM 1198 N N . SER A 1 159 ? -5.751 0.831 22.956 1.00 96.06 159 SER A N 1
ATOM 1199 C CA . SER A 1 159 ? -4.901 1.379 24.029 1.00 96.06 159 SER A CA 1
ATOM 1200 C C . SER A 1 159 ? -4.418 2.806 23.724 1.00 96.06 159 SER A C 1
ATOM 1202 O O . SER A 1 159 ? -3.227 3.111 23.774 1.00 96.06 159 SER A O 1
ATOM 1204 N N . ASN A 1 160 ? -5.369 3.671 23.377 1.00 94.81 160 ASN A N 1
ATOM 1205 C CA . ASN A 1 160 ? -5.201 5.055 22.942 1.00 94.81 160 ASN A CA 1
ATOM 1206 C C . ASN A 1 160 ? -4.281 5.191 21.716 1.00 94.81 160 ASN A C 1
ATOM 1208 O O . ASN A 1 160 ? -3.368 6.018 21.706 1.00 94.81 160 ASN A O 1
ATOM 1212 N N . PHE A 1 161 ? -4.509 4.345 20.702 1.00 94.69 161 PHE A N 1
ATOM 1213 C CA . PHE A 1 161 ? -3.711 4.278 19.472 1.00 94.69 161 PHE A CA 1
ATOM 1214 C C . PHE A 1 161 ? -2.207 4.117 19.760 1.00 94.69 161 PHE A C 1
ATOM 1216 O O . PHE A 1 161 ? -1.354 4.812 19.203 1.00 94.69 161 PHE A O 1
ATOM 1223 N N . SER A 1 162 ? -1.877 3.215 20.691 1.00 94.75 162 SER A N 1
ATOM 1224 C CA . SER A 1 162 ? -0.495 2.960 21.104 1.00 94.75 162 SER A CA 1
ATOM 1225 C C . SER A 1 162 ? 0.355 2.456 19.938 1.00 94.75 162 SER A C 1
ATOM 1227 O O . SER A 1 162 ? -0.074 1.605 19.159 1.00 94.75 162 SER A O 1
ATOM 1229 N N . ARG A 1 163 ? 1.621 2.892 19.878 1.00 94.06 163 ARG A N 1
ATOM 1230 C CA . ARG A 1 163 ? 2.594 2.392 18.891 1.00 94.06 163 ARG A CA 1
ATOM 1231 C C . ARG A 1 163 ? 2.814 0.883 18.971 1.00 94.06 163 ARG A C 1
ATOM 1233 O O . ARG A 1 163 ? 3.145 0.286 17.957 1.00 94.06 163 ARG A O 1
ATOM 1240 N N . ASN A 1 164 ? 2.605 0.269 20.135 1.00 95.19 164 ASN A N 1
ATOM 1241 C CA . ASN A 1 164 ? 2.721 -1.186 20.290 1.00 95.19 164 ASN A CA 1
ATOM 1242 C C . ASN A 1 164 ? 1.654 -1.942 19.486 1.00 95.19 164 ASN A C 1
ATOM 1244 O O . ASN A 1 164 ? 1.863 -3.092 19.122 1.00 95.19 164 ASN A O 1
ATOM 1248 N N . ASN A 1 165 ? 0.533 -1.280 19.198 1.00 94.19 165 ASN A N 1
ATOM 1249 C CA . ASN A 1 165 ? -0.561 -1.826 18.411 1.00 94.19 165 ASN A CA 1
ATOM 1250 C C . ASN A 1 165 ? -0.490 -1.400 16.939 1.00 94.19 165 ASN A C 1
ATOM 1252 O O . ASN A 1 165 ? -1.371 -1.766 16.170 1.00 94.19 165 ASN A O 1
ATOM 1256 N N . LEU A 1 166 ? 0.517 -0.628 16.518 1.00 94.81 166 LEU A N 1
ATOM 1257 C CA . LEU A 1 166 ? 0.655 -0.194 15.129 1.00 94.81 166 LEU A CA 1
ATOM 1258 C C . LEU A 1 166 ? 1.079 -1.379 14.248 1.00 94.81 166 LEU A C 1
ATOM 1260 O O . LEU A 1 166 ? 2.173 -1.914 14.403 1.00 94.81 166 LEU A O 1
ATOM 1264 N N . ILE A 1 167 ? 0.219 -1.761 13.304 1.00 92.88 167 ILE A N 1
ATOM 1265 C CA . ILE A 1 167 ? 0.436 -2.891 12.385 1.00 92.88 167 ILE A CA 1
ATOM 1266 C C . ILE A 1 167 ? 0.647 -2.458 10.930 1.00 92.88 167 ILE A C 1
ATOM 1268 O O . ILE A 1 167 ? 1.041 -3.274 10.103 1.00 92.88 167 ILE A O 1
ATOM 1272 N N . GLY A 1 168 ? 0.408 -1.186 10.604 1.00 88.38 168 GLY A N 1
ATOM 1273 C CA . GLY A 1 168 ? 0.661 -0.645 9.270 1.00 88.38 168 GLY A CA 1
ATOM 1274 C C . GLY A 1 168 ? 0.732 0.878 9.262 1.00 88.38 168 GLY A C 1
ATOM 1275 O O . GLY A 1 168 ? 0.011 1.551 9.995 1.00 88.38 168 GLY A O 1
ATOM 1276 N N . GLN A 1 169 ? 1.598 1.436 8.420 1.00 89.38 169 GLN A N 1
ATOM 1277 C CA . GLN A 1 169 ? 1.741 2.879 8.235 1.00 89.38 169 GLN A CA 1
ATOM 1278 C C . GLN A 1 169 ? 2.082 3.178 6.774 1.00 89.38 169 GLN A C 1
ATOM 1280 O O . GLN A 1 169 ? 2.953 2.535 6.198 1.00 89.38 169 GLN A O 1
ATOM 1285 N N . GLY A 1 170 ? 1.436 4.183 6.180 1.00 81.75 170 GLY A N 1
ATOM 1286 C CA . GLY A 1 170 ? 1.689 4.537 4.783 1.00 81.75 170 GLY A CA 1
ATOM 1287 C C . GLY A 1 170 ? 1.151 5.902 4.362 1.00 81.75 170 GLY A C 1
ATOM 1288 O O . GLY A 1 170 ? 0.891 6.787 5.184 1.00 81.75 170 GLY A O 1
ATOM 1289 N N . GLY A 1 171 ? 0.990 6.088 3.048 1.00 79.19 171 GLY A N 1
ATOM 1290 C CA . GLY A 1 171 ? 0.413 7.299 2.450 1.00 79.19 171 GLY A CA 1
ATOM 1291 C C . GLY A 1 171 ? -0.972 7.627 3.011 1.00 79.19 171 GLY A C 1
ATOM 1292 O O . GLY A 1 171 ? -1.218 8.773 3.381 1.00 79.19 171 GLY A O 1
ATOM 1293 N N . PHE A 1 172 ? -1.778 6.585 3.202 1.00 78.38 172 PHE A N 1
ATOM 1294 C CA . PHE A 1 172 ? -3.190 6.629 3.584 1.00 78.38 172 PHE A CA 1
ATOM 1295 C C . PHE A 1 172 ? -3.443 6.757 5.093 1.00 78.38 172 PHE A C 1
ATOM 1297 O O . PHE A 1 172 ? -4.579 6.956 5.505 1.00 78.38 172 PHE A O 1
ATOM 1304 N N . GLY A 1 173 ? -2.400 6.677 5.930 1.00 88.81 173 GLY A N 1
ATOM 1305 C CA . GLY A 1 173 ? -2.520 6.826 7.382 1.00 88.81 173 GLY A CA 1
ATOM 1306 C C . GLY A 1 173 ? -1.894 5.687 8.170 1.00 88.81 173 GLY A C 1
ATOM 1307 O O . GLY A 1 173 ? -0.812 5.213 7.815 1.00 88.81 173 GLY A O 1
ATOM 1308 N N . TYR A 1 174 ? -2.554 5.313 9.263 1.00 92.75 174 TYR A N 1
ATOM 1309 C CA . TYR A 1 174 ? -2.049 4.383 10.271 1.00 92.75 174 TYR A CA 1
ATOM 1310 C C . TYR A 1 174 ? -3.085 3.301 10.544 1.00 92.75 174 TYR A C 1
ATOM 1312 O O . TYR A 1 174 ? -4.269 3.601 10.652 1.00 92.75 174 TYR A O 1
ATOM 1320 N N . VAL A 1 175 ? -2.644 2.059 10.698 1.00 95.38 175 VAL A N 1
ATOM 1321 C CA . VAL A 1 175 ? -3.501 0.925 11.039 1.00 95.38 175 VAL A CA 1
ATOM 1322 C C . VAL A 1 175 ? -3.044 0.367 12.374 1.00 95.38 175 VAL A C 1
ATOM 1324 O O . VAL A 1 175 ? -1.888 -0.036 12.513 1.00 95.38 175 VAL A O 1
ATOM 1327 N N . HIS A 1 176 ? -3.951 0.340 13.344 1.00 97.12 176 HIS A N 1
ATOM 1328 C CA . HIS A 1 176 ? -3.708 -0.216 14.668 1.00 97.12 176 HIS A CA 1
ATOM 1329 C C . HIS A 1 176 ? -4.540 -1.479 14.871 1.00 97.12 176 HIS A C 1
ATOM 1331 O O . HIS A 1 176 ? -5.706 -1.521 14.487 1.00 97.12 176 HIS A O 1
ATOM 1337 N N . LYS A 1 177 ? -3.963 -2.493 15.510 1.00 97.50 177 LYS A N 1
ATOM 1338 C CA . LYS A 1 177 ? -4.718 -3.618 16.052 1.00 97.50 177 LYS A CA 1
ATOM 1339 C C . LYS A 1 177 ? -5.516 -3.143 17.270 1.00 97.50 177 LYS A C 1
ATOM 1341 O O . LYS A 1 177 ? -4.996 -2.401 18.103 1.00 97.50 177 LYS A O 1
ATOM 1346 N N . GLY A 1 178 ? -6.766 -3.566 17.375 1.00 97.06 178 GLY A N 1
ATOM 1347 C CA . GLY A 1 178 ? -7.608 -3.320 18.537 1.00 97.06 178 GLY A CA 1
ATOM 1348 C C . GLY A 1 178 ? -8.377 -4.566 18.947 1.00 97.06 178 GLY A C 1
ATOM 1349 O O . GLY A 1 178 ? -8.494 -5.512 18.170 1.00 97.06 178 GLY A O 1
ATOM 1350 N N . ILE A 1 179 ? -8.891 -4.552 20.173 1.00 97.06 179 ILE A N 1
ATOM 1351 C CA . ILE A 1 179 ? -9.800 -5.574 20.696 1.00 97.06 179 ILE A CA 1
ATOM 1352 C C . ILE A 1 179 ? -11.056 -4.850 21.179 1.00 97.06 179 ILE A C 1
ATOM 1354 O O . ILE A 1 179 ? -10.976 -3.982 22.052 1.00 97.06 179 ILE A O 1
ATOM 1358 N N . LEU A 1 180 ? -12.197 -5.155 20.565 1.00 93.19 180 LEU A N 1
ATOM 1359 C CA . LEU A 1 180 ? -13.495 -4.606 20.949 1.00 93.19 180 LEU A CA 1
ATOM 1360 C C . LEU A 1 180 ? -13.971 -5.199 22.295 1.00 93.19 180 LEU A C 1
ATOM 1362 O O . LEU A 1 180 ? -13.426 -6.206 22.749 1.00 93.19 180 LEU A O 1
ATOM 1366 N N . PRO A 1 181 ? -14.972 -4.595 22.970 1.00 90.69 181 PRO A N 1
ATOM 1367 C CA . PRO A 1 181 ? -15.436 -5.062 24.284 1.00 90.69 181 PRO A CA 1
ATOM 1368 C C . PRO A 1 181 ? -15.940 -6.512 24.316 1.00 90.69 181 PRO A C 1
ATOM 1370 O O . PRO A 1 181 ? -15.877 -7.159 25.356 1.00 90.69 181 PRO A O 1
ATOM 1373 N N . ASP A 1 182 ? -16.429 -7.015 23.185 1.00 91.50 182 ASP A N 1
ATOM 1374 C CA . ASP A 1 182 ? -16.881 -8.395 22.984 1.00 91.50 182 ASP A CA 1
ATOM 1375 C C . ASP A 1 182 ? -15.726 -9.390 22.738 1.00 91.50 182 ASP A C 1
ATOM 1377 O O . ASP A 1 182 ? -15.961 -10.587 22.592 1.00 91.50 182 ASP A O 1
ATOM 1381 N N . GLY A 1 183 ? -14.477 -8.912 22.704 1.00 93.75 183 GLY A N 1
ATOM 1382 C CA . GLY A 1 183 ? -13.283 -9.704 22.417 1.00 93.75 183 GLY A CA 1
ATOM 1383 C C . GLY A 1 183 ? -12.924 -9.787 20.932 1.00 93.75 183 GLY A C 1
ATOM 1384 O O . GLY A 1 183 ? -11.905 -10.392 20.597 1.00 93.75 183 GLY A O 1
ATOM 1385 N N . THR A 1 184 ? -13.707 -9.171 20.043 1.00 93.94 184 THR A N 1
ATOM 1386 C CA . THR A 1 184 ? -13.446 -9.199 18.601 1.00 93.94 184 THR A CA 1
ATOM 1387 C C . THR A 1 184 ? -12.160 -8.437 18.272 1.00 93.94 184 THR A C 1
ATOM 1389 O O . THR A 1 184 ? -12.020 -7.249 18.577 1.00 93.94 184 THR A O 1
ATOM 1392 N N . GLU A 1 185 ? -11.205 -9.111 17.624 1.00 96.81 185 GLU A N 1
ATOM 1393 C CA . GLU A 1 185 ? -9.987 -8.474 17.121 1.00 96.81 185 GLU A CA 1
ATOM 1394 C C . GLU A 1 185 ? -10.279 -7.693 15.833 1.00 96.81 185 GLU A C 1
ATOM 1396 O O . GLU A 1 185 ? -10.830 -8.227 14.868 1.00 96.81 185 GLU A O 1
ATOM 1401 N N . VAL A 1 186 ? -9.860 -6.429 15.797 1.00 96.44 186 VAL A N 1
ATOM 1402 C CA . VAL A 1 186 ? -10.120 -5.516 14.678 1.00 96.44 186 VAL A CA 1
ATOM 1403 C C . VAL A 1 186 ? -8.862 -4.789 14.217 1.00 96.44 186 VAL A C 1
ATOM 1405 O O . VAL A 1 186 ? -7.906 -4.599 14.974 1.00 96.44 186 VAL A O 1
ATOM 1408 N N . ALA A 1 187 ? -8.874 -4.345 12.965 1.00 97.06 187 ALA A N 1
ATOM 1409 C CA . ALA A 1 187 ? -7.902 -3.411 12.417 1.00 97.06 187 ALA A CA 1
ATOM 1410 C C . ALA A 1 187 ? -8.543 -2.021 12.288 1.00 97.06 187 ALA A C 1
ATOM 1412 O O . ALA A 1 187 ? -9.470 -1.820 11.507 1.00 97.06 187 ALA A O 1
ATOM 1413 N N . VAL A 1 188 ? -8.039 -1.049 13.048 1.00 96.31 188 VAL A N 1
ATOM 1414 C CA . VAL A 1 188 ? -8.518 0.339 13.053 1.00 96.31 188 VAL A CA 1
ATOM 1415 C C . VAL A 1 188 ? -7.595 1.197 12.194 1.00 96.31 188 VAL A C 1
ATOM 1417 O O . VAL A 1 188 ? -6.471 1.520 12.591 1.00 96.31 188 VAL A O 1
ATOM 1420 N N . LYS A 1 189 ? -8.072 1.579 11.010 1.00 94.81 189 LYS A N 1
ATOM 1421 C CA . LYS A 1 189 ? -7.379 2.455 10.061 1.00 94.81 189 LYS A CA 1
ATOM 1422 C C . LYS A 1 189 ? -7.761 3.906 10.325 1.00 94.81 189 LYS A C 1
ATOM 1424 O O . LYS A 1 189 ? -8.888 4.313 10.073 1.00 94.81 189 LYS A O 1
ATOM 1429 N N . GLN A 1 190 ? -6.807 4.692 10.802 1.00 92.62 190 GLN A N 1
ATOM 1430 C CA . GLN A 1 190 ? -6.908 6.141 10.919 1.00 92.62 190 GLN A CA 1
ATOM 1431 C C . GLN A 1 190 ? -6.382 6.796 9.641 1.00 92.62 190 GLN A C 1
ATOM 1433 O O . GLN A 1 190 ? -5.201 6.650 9.315 1.00 92.62 190 GLN A O 1
ATOM 1438 N N . LEU A 1 191 ? -7.232 7.554 8.948 1.00 89.38 191 LEU A N 1
ATOM 1439 C CA . LEU A 1 191 ? -6.834 8.305 7.757 1.00 89.38 191 LEU A CA 1
ATOM 1440 C C . LEU A 1 191 ? -6.105 9.600 8.149 1.00 89.38 191 LEU A C 1
ATOM 1442 O O . LEU A 1 191 ? -6.365 10.184 9.203 1.00 89.38 191 LEU A O 1
ATOM 1446 N N . LYS A 1 192 ? -5.162 10.063 7.317 1.00 83.38 192 LYS A N 1
ATOM 1447 C CA . LYS A 1 192 ? -4.423 11.308 7.600 1.00 83.38 192 LYS A CA 1
ATOM 1448 C C . LYS A 1 192 ? -5.342 12.529 7.536 1.00 83.38 192 LYS A C 1
ATOM 1450 O O . LYS A 1 192 ? -6.078 12.716 6.572 1.00 83.38 192 LYS A O 1
ATOM 1455 N N . ASN A 1 193 ? -5.212 13.417 8.521 1.00 73.12 193 ASN A N 1
ATOM 1456 C CA . ASN A 1 193 ? -5.951 14.676 8.552 1.00 73.12 193 ASN A CA 1
ATOM 1457 C C . ASN A 1 193 ? -5.520 15.626 7.420 1.00 73.12 193 ASN A C 1
ATOM 1459 O O . ASN A 1 193 ? -4.328 15.851 7.208 1.00 73.12 193 ASN A O 1
ATOM 1463 N N . GLY A 1 194 ? -6.498 16.285 6.789 1.00 60.00 194 GLY A N 1
ATOM 1464 C CA . GLY A 1 194 ? -6.278 17.528 6.040 1.00 60.00 194 GLY A CA 1
ATOM 1465 C C . GLY A 1 194 ? -6.046 17.407 4.532 1.00 60.00 194 GLY A C 1
ATOM 1466 O O . GLY A 1 194 ? -5.762 18.422 3.901 1.00 60.00 194 GLY A O 1
ATOM 1467 N N . SER A 1 195 ? -6.199 16.227 3.926 1.00 59.00 195 SER A N 1
ATOM 1468 C CA . SER A 1 195 ? -6.270 16.103 2.465 1.00 59.00 195 SER A CA 1
ATOM 1469 C C . SER A 1 195 ? -7.730 15.956 2.022 1.00 59.00 195 SER A C 1
ATOM 1471 O O . SER A 1 195 ? -8.489 15.185 2.602 1.00 59.00 195 SER A O 1
ATOM 1473 N N . ARG A 1 196 ? -8.138 16.664 0.955 1.00 61.91 196 ARG A N 1
ATOM 1474 C CA . ARG A 1 196 ? -9.414 16.379 0.256 1.00 61.91 196 ARG A CA 1
ATOM 1475 C C . ARG A 1 196 ? -9.500 14.913 -0.184 1.00 61.91 196 ARG A C 1
ATOM 1477 O O . ARG A 1 196 ? -10.584 14.353 -0.270 1.00 61.91 196 ARG A O 1
ATOM 1484 N N . GLN A 1 197 ? -8.339 14.313 -0.427 1.00 68.50 197 GLN A N 1
ATOM 1485 C CA . GLN A 1 197 ? -8.174 12.915 -0.776 1.00 68.50 197 GLN A CA 1
ATOM 1486 C C . GLN A 1 197 ? -8.646 11.965 0.340 1.00 68.50 197 GLN A C 1
ATOM 1488 O O . GLN A 1 197 ? -9.382 11.037 0.038 1.00 68.50 197 GLN A O 1
ATOM 1493 N N . GLY A 1 198 ? -8.313 12.217 1.613 1.00 72.94 198 GLY A N 1
ATOM 1494 C CA . GLY A 1 198 ? -8.699 11.330 2.718 1.00 72.94 198 GLY A CA 1
ATOM 1495 C C . GLY A 1 198 ? -10.212 11.256 2.945 1.00 72.94 198 GLY A C 1
ATOM 1496 O O . GLY A 1 198 ? -10.729 10.200 3.291 1.00 72.94 198 GLY A O 1
ATOM 1497 N N . GLU A 1 199 ? -10.941 12.348 2.691 1.00 79.75 199 GLU A N 1
ATOM 1498 C CA . GLU A 1 199 ? -12.411 12.340 2.751 1.00 79.75 199 GLU A CA 1
ATOM 1499 C C . GLU A 1 199 ? -13.028 11.547 1.593 1.00 79.75 199 GLU A C 1
ATOM 1501 O O . GLU A 1 199 ? -13.991 10.808 1.787 1.00 79.75 199 GLU A O 1
ATOM 1506 N N . GLY A 1 200 ? -12.462 11.689 0.389 1.00 80.88 200 GLY A N 1
ATOM 1507 C CA . GLY A 1 200 ? -12.877 10.914 -0.779 1.00 80.88 200 GLY A CA 1
ATOM 1508 C C . GLY A 1 200 ? -12.633 9.418 -0.589 1.00 80.88 200 GLY A C 1
ATOM 1509 O O . GLY A 1 200 ? -13.523 8.624 -0.861 1.00 80.88 200 GLY A O 1
ATOM 1510 N N . GLU A 1 201 ? -11.468 9.044 -0.056 1.00 83.19 201 GLU A N 1
ATOM 1511 C CA . GLU A 1 201 ? -11.133 7.660 0.303 1.00 83.19 201 GLU A CA 1
ATOM 1512 C C . GLU A 1 201 ? -12.093 7.114 1.364 1.00 83.19 201 GLU A C 1
ATOM 1514 O O . GLU A 1 201 ? -12.663 6.045 1.178 1.00 83.19 201 GLU A O 1
ATOM 1519 N N . PHE A 1 202 ? -12.348 7.876 2.432 1.00 87.12 202 PHE A N 1
ATOM 1520 C CA . PHE A 1 202 ? -13.300 7.486 3.472 1.00 87.12 202 PHE A CA 1
ATOM 1521 C C . PHE A 1 202 ? -14.692 7.197 2.907 1.00 87.12 202 PHE A C 1
ATOM 1523 O O . PHE A 1 202 ? -15.271 6.147 3.182 1.00 87.12 202 PHE A O 1
ATOM 1530 N N . ARG A 1 203 ? -15.222 8.118 2.092 1.00 84.06 203 ARG A N 1
ATOM 1531 C CA . ARG A 1 203 ? -16.534 7.950 1.465 1.00 84.06 203 ARG A CA 1
ATOM 1532 C C . ARG A 1 203 ? -16.563 6.782 0.495 1.00 84.06 203 ARG A C 1
ATOM 1534 O O . ARG A 1 203 ? -17.502 6.002 0.558 1.00 84.06 203 ARG A O 1
ATOM 1541 N N . ALA A 1 204 ? -15.552 6.650 -0.361 1.00 83.56 204 ALA A N 1
ATOM 1542 C CA . ALA A 1 204 ? -15.483 5.558 -1.321 1.00 83.56 204 ALA A CA 1
ATOM 1543 C C . ALA A 1 204 ? -15.495 4.202 -0.607 1.00 83.56 204 ALA A C 1
ATOM 1545 O O . ALA A 1 204 ? -16.271 3.326 -0.979 1.00 83.56 204 ALA A O 1
ATOM 1546 N N . GLU A 1 205 ? -14.701 4.044 0.454 1.00 86.00 205 GLU A N 1
ATOM 1547 C CA . GLU A 1 205 ? -14.644 2.796 1.216 1.00 86.00 205 GLU A CA 1
ATOM 1548 C C . GLU A 1 205 ? -15.961 2.496 1.947 1.00 86.00 205 GLU A C 1
ATOM 1550 O O . GLU A 1 205 ? -16.423 1.357 1.916 1.00 86.00 205 GLU A O 1
ATOM 1555 N N . ILE A 1 206 ? -16.622 3.496 2.540 1.00 84.06 206 ILE A N 1
ATOM 1556 C CA . ILE A 1 206 ? -17.942 3.283 3.151 1.00 84.06 206 ILE A CA 1
ATOM 1557 C C . ILE A 1 206 ? -19.004 2.974 2.099 1.00 84.06 206 ILE A C 1
ATOM 1559 O O . ILE A 1 206 ? -19.800 2.069 2.304 1.00 84.06 206 ILE A O 1
ATOM 1563 N N . GLU A 1 207 ? -19.059 3.691 0.983 1.00 82.50 207 GLU A N 1
ATOM 1564 C CA . GLU A 1 207 ? -20.124 3.509 -0.010 1.00 82.50 207 GLU A CA 1
ATOM 1565 C C . GLU A 1 207 ? -20.007 2.165 -0.746 1.00 82.50 207 GLU A C 1
ATOM 1567 O O . GLU A 1 207 ? -21.034 1.564 -1.063 1.00 82.50 207 GLU A O 1
ATOM 1572 N N . THR A 1 208 ? -18.781 1.671 -0.957 1.00 79.12 208 THR A N 1
ATOM 1573 C CA . THR A 1 208 ? -18.514 0.421 -1.687 1.00 79.12 208 THR A CA 1
ATOM 1574 C C . THR A 1 208 ? -18.350 -0.780 -0.752 1.00 79.12 208 THR A C 1
ATOM 1576 O O . THR A 1 208 ? -19.145 -1.716 -0.797 1.00 79.12 208 THR A O 1
ATOM 1579 N N . ILE A 1 209 ? -17.358 -0.755 0.143 1.00 76.81 209 ILE A N 1
ATOM 1580 C CA . ILE A 1 209 ? -16.936 -1.931 0.921 1.00 76.81 209 ILE A CA 1
ATOM 1581 C C . ILE A 1 209 ? -17.936 -2.259 2.039 1.00 76.81 209 ILE A C 1
ATOM 1583 O O . ILE A 1 209 ? -18.062 -3.422 2.405 1.00 76.81 209 ILE A O 1
ATOM 1587 N N . SER A 1 210 ? -18.718 -1.293 2.544 1.00 77.81 210 SER A N 1
ATOM 1588 C CA . SER A 1 210 ? -19.737 -1.592 3.576 1.00 77.81 210 SER A CA 1
ATOM 1589 C C . SER A 1 210 ? -20.854 -2.525 3.099 1.00 77.81 210 SER A C 1
ATOM 1591 O O . SER A 1 210 ? -21.522 -3.157 3.916 1.00 77.81 210 SER A O 1
ATOM 1593 N N . ARG A 1 211 ? -21.081 -2.602 1.782 1.00 78.12 211 ARG A N 1
ATOM 1594 C CA . ARG A 1 211 ? -22.159 -3.397 1.178 1.00 78.12 211 ARG A CA 1
ATOM 1595 C C . ARG A 1 211 ? -21.677 -4.756 0.685 1.00 78.12 211 ARG A C 1
ATOM 1597 O O . ARG A 1 211 ? -22.496 -5.605 0.352 1.00 78.12 211 ARG A O 1
ATOM 1604 N N . VAL A 1 212 ? -20.366 -4.970 0.675 1.00 81.88 212 VAL A N 1
ATOM 1605 C CA . VAL A 1 212 ? -19.728 -6.141 0.086 1.00 81.88 212 VAL A CA 1
ATOM 1606 C C . VAL A 1 212 ? -19.334 -7.128 1.176 1.00 81.88 212 VAL A C 1
ATOM 1608 O O . VAL A 1 212 ? -18.588 -6.798 2.093 1.00 81.88 212 VAL A O 1
ATOM 1611 N N . HIS A 1 213 ? -19.802 -8.368 1.041 1.00 86.75 213 HIS A N 1
ATOM 1612 C CA . HIS A 1 213 ? -19.442 -9.470 1.928 1.00 86.75 213 HIS A CA 1
ATOM 1613 C C . HIS A 1 213 ? -18.985 -10.659 1.091 1.00 86.75 213 HIS A C 1
ATOM 1615 O O . HIS A 1 213 ? -19.788 -11.339 0.457 1.00 86.75 213 HIS A O 1
ATOM 1621 N N . HIS A 1 214 ? -17.684 -10.935 1.093 1.00 91.00 214 HIS A N 1
ATOM 1622 C CA . HIS A 1 214 ? -17.123 -12.035 0.320 1.00 91.00 214 HIS A CA 1
ATOM 1623 C C . HIS A 1 214 ? -15.905 -12.625 1.028 1.00 91.00 214 HIS A C 1
ATOM 1625 O O . HIS A 1 214 ? -15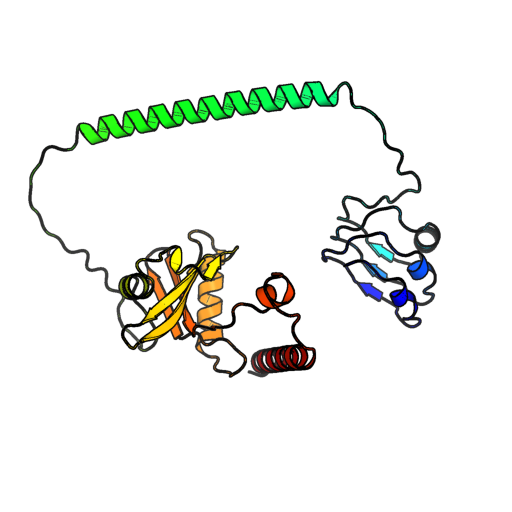.058 -11.899 1.530 1.00 91.00 214 HIS A O 1
ATOM 1631 N N . ARG A 1 215 ? -15.752 -13.956 1.007 1.00 92.69 215 ARG A N 1
ATOM 1632 C CA . ARG A 1 215 ? -14.668 -14.676 1.715 1.00 92.69 215 ARG A CA 1
ATOM 1633 C C . ARG A 1 215 ? -13.247 -14.252 1.295 1.00 92.69 215 ARG A C 1
ATOM 1635 O O . ARG A 1 215 ? -12.284 -14.551 1.997 1.00 92.69 215 ARG A O 1
ATOM 1642 N N . HIS A 1 216 ? -13.096 -13.621 0.132 1.00 93.69 216 HIS A N 1
ATOM 1643 C CA . HIS A 1 216 ? -11.809 -13.137 -0.382 1.00 93.69 216 HIS A CA 1
ATOM 1644 C C . HIS A 1 216 ? -11.681 -11.608 -0.394 1.00 93.69 216 HIS A C 1
ATOM 1646 O O . HIS A 1 216 ? -10.786 -11.084 -1.052 1.00 93.69 216 HIS A O 1
ATOM 1652 N N . LEU A 1 217 ? -12.563 -10.901 0.312 1.00 90.62 217 LEU A N 1
ATOM 1653 C CA . LEU A 1 217 ? -12.500 -9.458 0.517 1.00 90.62 217 LEU A CA 1
ATOM 1654 C C . LEU A 1 217 ? -12.515 -9.173 2.014 1.00 90.62 217 LEU A C 1
ATOM 1656 O O . LEU A 1 217 ? -13.146 -9.897 2.776 1.00 90.62 217 LEU A O 1
ATOM 1660 N N . ILE A 1 218 ? -11.785 -8.140 2.427 1.00 90.44 218 ILE A N 1
ATOM 1661 C CA . ILE A 1 218 ? -11.753 -7.746 3.831 1.00 90.44 218 ILE A CA 1
ATOM 1662 C C . ILE A 1 218 ? -13.050 -7.021 4.188 1.00 90.44 218 ILE A C 1
ATOM 1664 O O . ILE A 1 218 ? -13.456 -6.084 3.500 1.00 90.44 218 ILE A O 1
ATOM 1668 N N . SER A 1 219 ? -13.690 -7.460 5.263 1.00 90.19 219 SER A N 1
ATOM 1669 C CA . SER A 1 219 ? -14.991 -6.947 5.678 1.00 90.19 219 SER A CA 1
ATOM 1670 C C . SER A 1 219 ? -14.834 -5.653 6.474 1.00 90.19 219 SER A C 1
ATOM 1672 O O . SER A 1 219 ? -14.084 -5.595 7.457 1.00 90.19 219 SER A O 1
ATOM 1674 N N . LEU A 1 220 ? -15.558 -4.609 6.065 1.00 91.75 220 LEU A N 1
ATOM 1675 C CA . LEU A 1 220 ? -15.669 -3.367 6.827 1.00 91.75 220 LEU A CA 1
ATOM 1676 C C . LEU A 1 220 ? -16.711 -3.553 7.938 1.00 91.75 220 LEU A C 1
ATOM 1678 O O . LEU A 1 220 ? -17.910 -3.611 7.680 1.00 91.75 220 LEU A O 1
ATOM 1682 N N . ILE A 1 221 ? -16.245 -3.614 9.185 1.00 90.56 221 ILE A N 1
ATOM 1683 C CA . ILE A 1 221 ? -17.097 -3.748 10.374 1.00 90.56 221 ILE A CA 1
ATOM 1684 C C . ILE A 1 221 ? -17.780 -2.422 10.686 1.00 90.56 221 ILE A C 1
ATOM 1686 O O . ILE A 1 221 ? -18.924 -2.404 11.122 1.00 90.56 221 ILE A O 1
ATOM 1690 N N . GLY A 1 222 ? -17.099 -1.298 10.474 1.00 91.25 222 GLY A N 1
ATOM 1691 C CA . GLY A 1 222 ? -17.704 -0.004 10.736 1.00 91.25 222 GLY A CA 1
ATOM 1692 C C . GLY A 1 222 ? -16.780 1.180 10.569 1.00 91.25 222 GLY A C 1
ATOM 1693 O O . GLY A 1 222 ? -15.676 1.078 10.038 1.00 91.25 222 GLY A O 1
ATOM 1694 N N . SER A 1 223 ? -17.252 2.336 11.019 1.00 91.81 223 SER A N 1
ATOM 1695 C CA . SER A 1 223 ? -16.516 3.588 10.884 1.00 91.81 223 SER A CA 1
ATOM 1696 C C . SER A 1 223 ? -16.744 4.532 12.057 1.00 91.81 223 SER A C 1
ATOM 1698 O O . SER A 1 223 ? -17.704 4.397 12.812 1.00 91.81 223 SER A O 1
ATOM 1700 N N . CYS A 1 224 ? -15.843 5.497 12.210 1.00 90.25 224 CYS A N 1
ATOM 1701 C CA . CYS A 1 224 ? -15.984 6.610 13.138 1.00 90.25 224 CYS A CA 1
ATOM 1702 C C . CYS A 1 224 ? -15.498 7.891 12.460 1.00 90.25 224 CYS A C 1
ATOM 1704 O O . CYS A 1 224 ? -14.398 7.950 11.904 1.00 90.25 224 CYS A O 1
ATOM 1706 N N . SER A 1 225 ? -16.293 8.951 12.557 1.00 86.88 225 SER A N 1
ATOM 1707 C CA . SER A 1 225 ? -15.922 10.294 12.119 1.00 86.88 225 SER A CA 1
ATOM 1708 C C . SER A 1 225 ? -16.025 11.260 13.293 1.00 86.88 225 SER A C 1
ATOM 1710 O O . SER A 1 225 ? -17.079 11.375 13.914 1.00 86.88 225 SER A O 1
ATOM 1712 N N . THR A 1 226 ? -14.945 11.977 13.606 1.00 83.25 226 THR A N 1
ATOM 1713 C CA . THR A 1 226 ? -14.936 12.971 14.692 1.00 83.25 226 THR A CA 1
ATOM 1714 C C . THR A 1 226 ? -14.163 14.205 14.248 1.00 83.25 226 THR A C 1
ATOM 1716 O O . THR A 1 226 ? -12.945 14.167 14.065 1.00 83.25 226 THR A O 1
ATOM 1719 N N . GLY A 1 227 ? -14.871 15.316 14.026 1.00 82.62 227 GLY A N 1
ATOM 1720 C CA . GLY A 1 227 ? -14.283 16.532 13.462 1.00 82.62 227 GLY A CA 1
ATOM 1721 C C . GLY A 1 227 ? -13.649 16.268 12.091 1.00 82.62 227 GLY A C 1
ATOM 1722 O O . GLY A 1 227 ? -14.332 15.868 11.150 1.00 82.62 227 GLY A O 1
ATOM 1723 N N . SER A 1 228 ? -12.335 16.474 11.978 1.00 79.44 228 SER A N 1
ATOM 1724 C CA . SER A 1 228 ? -11.549 16.186 10.767 1.00 79.44 228 SER A CA 1
ATOM 1725 C C . SER A 1 228 ? -10.925 14.789 10.737 1.00 79.44 228 SER A C 1
ATOM 1727 O O . SER A 1 228 ? -10.278 14.441 9.753 1.00 79.44 228 SER A O 1
ATOM 1729 N N . GLN A 1 229 ? -11.094 13.999 11.799 1.00 85.19 229 GLN A N 1
ATOM 1730 C CA . GLN A 1 229 ? -10.565 12.644 11.868 1.00 85.19 229 GLN A CA 1
ATOM 1731 C C . GLN A 1 229 ? -11.557 11.650 11.268 1.00 85.19 229 GLN A C 1
ATOM 1733 O O . GLN A 1 229 ? -12.779 11.786 11.421 1.00 85.19 229 GLN A O 1
ATOM 1738 N N . ARG A 1 230 ? -11.009 10.646 10.586 1.00 89.25 230 ARG A N 1
ATOM 1739 C CA 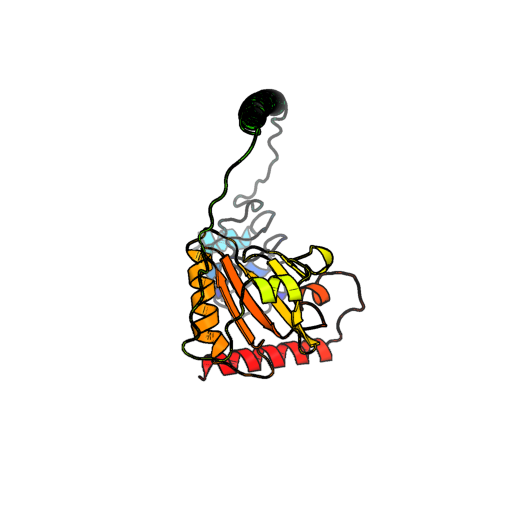. ARG A 1 230 ? -11.746 9.563 9.938 1.00 89.25 230 ARG A CA 1
ATOM 1740 C C . ARG A 1 230 ? -11.102 8.234 10.295 1.00 89.25 230 ARG A C 1
ATOM 1742 O O . ARG A 1 230 ? -9.881 8.091 10.191 1.00 89.25 230 ARG A O 1
ATOM 1749 N N . PHE A 1 231 ? -11.931 7.286 10.705 1.00 92.62 231 PHE A N 1
ATOM 1750 C CA . PHE A 1 231 ? -11.517 5.950 11.097 1.00 92.62 231 PHE A CA 1
ATOM 1751 C C . PHE A 1 231 ? -12.394 4.909 10.413 1.00 92.62 231 PHE A C 1
ATOM 1753 O O . PHE A 1 231 ? -13.618 5.033 10.406 1.00 92.62 231 PHE A O 1
ATOM 1760 N N . LEU A 1 232 ? -11.758 3.871 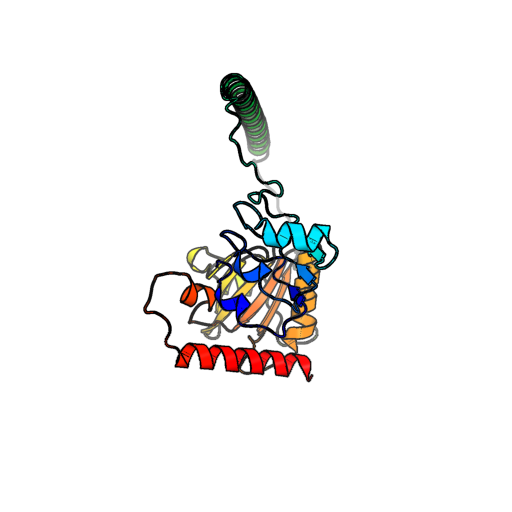9.885 1.00 93.75 232 LEU A N 1
ATOM 1761 C CA . LEU A 1 232 ? -12.404 2.685 9.334 1.00 93.75 232 LEU A CA 1
ATOM 1762 C C . LEU A 1 232 ? -11.987 1.479 10.176 1.00 93.75 232 LEU A C 1
ATOM 1764 O O . LEU A 1 232 ? -10.825 1.367 10.574 1.00 93.75 232 LEU A O 1
ATOM 1768 N N . VAL A 1 233 ? -12.940 0.609 10.483 1.00 94.94 233 VAL A N 1
ATOM 1769 C CA . VAL A 1 233 ? -12.755 -0.565 11.338 1.00 94.94 233 VAL A CA 1
ATOM 1770 C C . VAL A 1 233 ? -13.016 -1.801 10.497 1.00 94.94 233 VAL A C 1
ATOM 1772 O O . VAL A 1 233 ? -14.127 -1.988 10.009 1.00 94.94 233 VAL A O 1
ATOM 1775 N N . TYR A 1 234 ? -12.002 -2.642 10.341 1.00 94.31 234 TYR A N 1
ATOM 1776 C CA . TYR A 1 234 ? -12.080 -3.896 9.592 1.00 94.31 234 TYR A CA 1
ATOM 1777 C C . TYR A 1 234 ? -11.877 -5.084 10.517 1.00 94.31 234 TYR A C 1
ATOM 1779 O O . TYR A 1 234 ? -11.325 -4.948 11.614 1.00 94.31 234 TYR A O 1
ATOM 1787 N N . GLU A 1 235 ? -12.250 -6.264 10.035 1.00 93.12 235 GLU A N 1
ATOM 1788 C CA . GLU A 1 235 ? -11.796 -7.512 10.642 1.00 93.12 235 GLU A CA 1
ATOM 1789 C C . GLU A 1 235 ? -10.261 -7.593 10.668 1.00 93.12 235 GLU A C 1
ATOM 1791 O O . GLU A 1 235 ? -9.564 -7.117 9.764 1.00 93.12 235 GLU A O 1
ATOM 1796 N N . PHE A 1 236 ? -9.708 -8.174 11.733 1.00 95.31 236 PHE A N 1
ATOM 1797 C CA . PHE A 1 236 ? -8.267 -8.361 11.840 1.00 95.31 236 PHE A CA 1
ATOM 1798 C C . PHE A 1 236 ? -7.803 -9.597 11.058 1.00 95.31 236 PHE A C 1
ATOM 1800 O O . PHE A 1 236 ? -8.297 -10.704 11.258 1.00 95.31 236 PHE A O 1
ATOM 1807 N N . VAL A 1 237 ? -6.780 -9.425 10.215 1.00 93.25 237 VAL A N 1
ATOM 1808 C CA . VAL A 1 237 ? -6.137 -10.525 9.481 1.00 93.25 237 VAL A CA 1
ATOM 1809 C C . VAL A 1 237 ? -4.789 -10.866 10.141 1.00 93.25 237 VAL A C 1
ATOM 1811 O O . VAL A 1 237 ? -3.851 -10.069 10.062 1.00 93.25 237 VAL A O 1
ATOM 1814 N N . PRO A 1 238 ? -4.631 -12.052 10.764 1.00 89.75 238 PRO A N 1
ATOM 1815 C CA . PRO A 1 238 ? -3.488 -12.350 11.637 1.00 89.75 238 PRO A CA 1
ATOM 1816 C C . PRO A 1 238 ? -2.168 -12.616 10.902 1.00 89.75 238 PRO A C 1
ATOM 1818 O O . PRO A 1 238 ? -1.093 -12.465 11.477 1.00 89.75 238 PRO A O 1
ATOM 1821 N N . ASN A 1 239 ? -2.222 -12.990 9.622 1.00 89.81 239 ASN A N 1
ATOM 1822 C CA . ASN A 1 239 ? -1.058 -13.468 8.873 1.00 89.81 239 ASN A CA 1
ATOM 1823 C C . ASN A 1 239 ? -0.272 -12.367 8.149 1.00 89.81 239 ASN A C 1
ATOM 1825 O O . ASN A 1 239 ? 0.464 -12.690 7.226 1.00 89.81 239 ASN A O 1
ATOM 1829 N N . LYS A 1 240 ? -0.374 -11.097 8.561 1.00 88.25 240 LYS A N 1
ATOM 1830 C CA . LYS A 1 240 ? 0.293 -9.954 7.901 1.00 88.25 240 LYS A CA 1
ATOM 1831 C C . LYS A 1 240 ? -0.063 -9.827 6.405 1.00 88.25 240 LYS A C 1
ATOM 1833 O O . LYS A 1 240 ? -0.923 -10.533 5.881 1.00 88.25 240 LYS A O 1
ATOM 1838 N N . THR A 1 241 ? 0.562 -8.871 5.722 1.00 89.50 241 THR A N 1
ATOM 1839 C CA . THR A 1 241 ? 0.346 -8.619 4.292 1.00 89.50 241 THR A CA 1
ATOM 1840 C C . THR A 1 241 ? 1.094 -9.631 3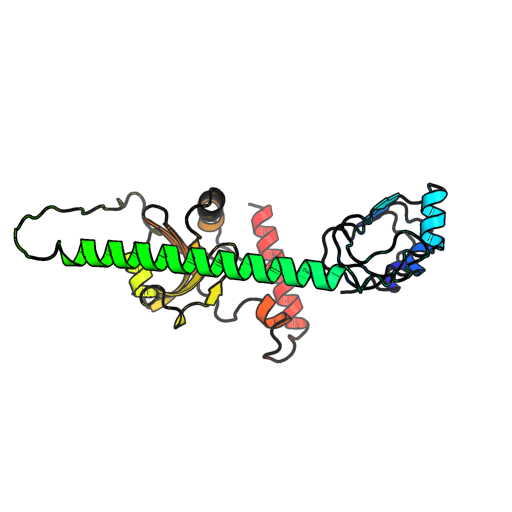.425 1.00 89.50 241 THR A C 1
ATOM 1842 O O . THR A 1 241 ? 2.094 -10.216 3.840 1.00 89.50 241 THR A O 1
ATOM 1845 N N . LEU A 1 242 ? 0.644 -9.818 2.182 1.00 91.12 242 LEU A N 1
ATOM 1846 C CA . LEU A 1 242 ? 1.386 -10.621 1.205 1.00 91.12 242 LEU A CA 1
ATOM 1847 C C . LEU A 1 242 ? 2.776 -10.027 0.923 1.00 91.12 242 LEU A C 1
ATOM 1849 O O . LEU A 1 242 ? 3.734 -10.776 0.768 1.00 91.12 242 LEU A O 1
ATOM 1853 N N . GLU A 1 243 ? 2.889 -8.696 0.918 1.00 88.00 243 GLU A N 1
ATOM 1854 C CA . GLU A 1 243 ? 4.158 -7.973 0.776 1.00 88.00 243 GLU A CA 1
ATOM 1855 C C . GLU A 1 243 ? 5.184 -8.415 1.828 1.00 88.00 243 GLU A C 1
ATOM 1857 O O . GLU A 1 243 ? 6.313 -8.748 1.467 1.00 88.00 243 GLU A O 1
ATOM 1862 N N . PHE A 1 244 ? 4.765 -8.529 3.097 1.00 86.38 244 PHE A N 1
ATOM 1863 C CA . PHE A 1 244 ? 5.610 -9.039 4.177 1.00 86.38 244 PHE A CA 1
ATOM 1864 C C . PHE A 1 244 ? 6.175 -10.424 3.828 1.00 86.38 244 PHE A C 1
ATOM 1866 O O . PHE A 1 244 ? 7.378 -10.642 3.905 1.00 86.38 244 PHE A O 1
ATOM 1873 N N . HIS A 1 245 ? 5.333 -11.360 3.380 1.00 86.69 245 HIS A N 1
ATOM 1874 C CA . HIS A 1 245 ? 5.777 -12.730 3.068 1.00 86.69 245 HIS A CA 1
ATOM 1875 C C . HIS A 1 245 ? 6.607 -12.858 1.789 1.00 86.69 245 HIS A C 1
ATOM 1877 O O . HIS A 1 245 ? 7.298 -13.861 1.618 1.00 86.69 245 HIS A O 1
ATOM 1883 N N . LEU A 1 246 ? 6.507 -11.901 0.866 1.00 87.81 246 LEU A N 1
ATOM 1884 C CA . LEU A 1 246 ? 7.251 -11.929 -0.395 1.00 87.81 246 LEU A CA 1
ATOM 1885 C C . LEU A 1 246 ? 8.594 -11.199 -0.313 1.00 87.81 246 LEU A C 1
ATOM 1887 O O . LEU A 1 246 ? 9.506 -11.547 -1.065 1.00 87.81 246 LEU A O 1
ATOM 1891 N N . HIS A 1 247 ? 8.712 -10.195 0.558 1.00 85.25 247 HIS A N 1
ATOM 1892 C CA . HIS A 1 247 ? 9.852 -9.277 0.558 1.00 85.25 247 HIS A CA 1
ATOM 1893 C C . HIS A 1 247 ? 10.563 -9.154 1.905 1.00 85.25 247 HIS A C 1
ATOM 1895 O O . HIS A 1 247 ? 11.769 -8.902 1.923 1.00 85.25 247 HIS A O 1
ATOM 1901 N N . GLU A 1 248 ? 9.873 -9.347 3.031 1.00 76.69 248 GLU A N 1
ATOM 1902 C CA . GLU A 1 248 ? 10.524 -9.310 4.337 1.00 76.69 248 GLU A CA 1
ATOM 1903 C C . GLU A 1 248 ? 11.139 -10.685 4.619 1.00 76.69 248 GLU A C 1
ATOM 1905 O O . GLU A 1 248 ? 10.447 -11.673 4.852 1.00 76.69 248 GLU A O 1
ATOM 1910 N N . ASN A 1 249 ? 12.471 -10.748 4.538 1.00 62.44 249 ASN A N 1
ATOM 1911 C CA . ASN A 1 249 ? 13.307 -11.956 4.532 1.00 62.44 249 ASN A CA 1
ATOM 1912 C C . ASN A 1 249 ? 13.387 -12.649 5.915 1.00 62.44 249 ASN A C 1
ATOM 1914 O O . ASN A 1 249 ? 14.466 -12.912 6.440 1.00 62.44 249 ASN A O 1
ATOM 1918 N N . MET A 1 250 ? 12.232 -12.861 6.546 1.00 65.94 250 MET A N 1
ATOM 1919 C CA . MET A 1 250 ? 12.061 -13.242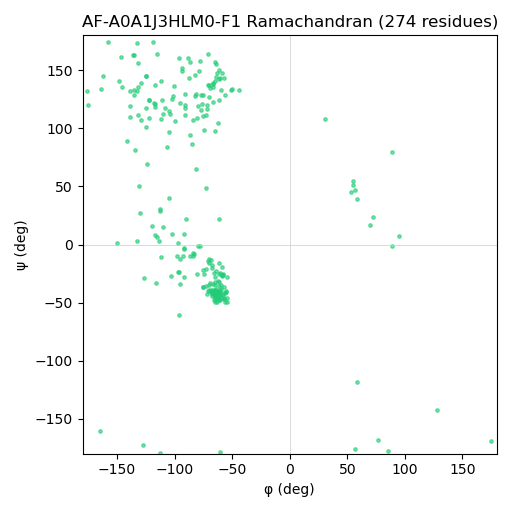 7.953 1.00 65.94 250 MET A CA 1
ATOM 1920 C C . MET A 1 250 ? 11.476 -14.654 8.120 1.00 65.94 250 MET A C 1
ATOM 1922 O O . MET A 1 250 ? 11.204 -15.073 9.244 1.00 65.94 250 MET A O 1
ATOM 1926 N N . GLY A 1 251 ? 11.255 -15.396 7.029 1.00 69.12 251 GLY A N 1
ATOM 1927 C CA . GLY A 1 251 ? 10.639 -16.722 7.069 1.00 69.12 251 GLY A CA 1
ATOM 1928 C C . GLY A 1 251 ? 10.953 -17.594 5.849 1.00 69.12 251 GLY A C 1
ATOM 1929 O O . GLY A 1 251 ? 11.592 -17.128 4.903 1.00 69.12 251 GLY A O 1
ATOM 1930 N N . PRO A 1 252 ? 10.524 -18.870 5.868 1.00 77.12 252 PRO A N 1
ATOM 1931 C CA . PRO A 1 252 ? 10.693 -19.776 4.740 1.00 77.12 252 PRO A CA 1
ATOM 1932 C C . PRO A 1 252 ? 9.974 -19.242 3.500 1.00 77.12 252 PRO A C 1
ATOM 1934 O O . PRO A 1 252 ? 8.885 -18.667 3.587 1.00 77.12 252 PRO A O 1
ATOM 1937 N N . VAL A 1 253 ? 10.591 -19.461 2.339 1.00 83.44 253 VAL A N 1
ATOM 1938 C CA . VAL A 1 253 ? 10.036 -19.062 1.046 1.00 83.44 253 VAL A CA 1
ATOM 1939 C C . VAL A 1 253 ? 8.654 -19.689 0.880 1.00 83.44 253 VAL A C 1
ATOM 1941 O O . VAL A 1 253 ? 8.478 -20.889 1.058 1.00 83.44 253 VAL A O 1
ATOM 1944 N N . MET A 1 254 ? 7.656 -18.872 0.537 1.00 87.69 254 MET A N 1
ATOM 1945 C CA . MET A 1 254 ? 6.291 -19.362 0.364 1.00 87.69 254 MET A CA 1
ATOM 1946 C C . MET A 1 254 ? 6.223 -20.407 -0.758 1.00 87.69 254 MET A C 1
ATOM 1948 O O . MET A 1 254 ? 6.579 -20.095 -1.897 1.00 87.69 254 MET A O 1
ATOM 1952 N N . GLU A 1 255 ? 5.712 -21.597 -0.438 1.00 91.62 255 GLU A N 1
ATOM 1953 C CA . GLU A 1 255 ? 5.500 -22.697 -1.385 1.00 91.62 255 GLU A CA 1
ATOM 1954 C C . GLU A 1 255 ? 4.576 -22.312 -2.545 1.00 91.62 255 GLU A C 1
ATOM 1956 O O . GLU A 1 255 ? 3.629 -21.532 -2.381 1.00 91.62 255 GLU A O 1
ATOM 1961 N N . TRP A 1 256 ? 4.822 -22.895 -3.721 1.00 91.94 256 TRP A N 1
ATOM 1962 C CA . TRP A 1 256 ? 4.073 -22.581 -4.942 1.00 91.94 256 TRP A CA 1
ATOM 1963 C C . TRP A 1 256 ? 2.568 -22.828 -4.800 1.00 91.94 256 TRP A C 1
ATOM 1965 O O . TRP A 1 256 ? 1.767 -21.986 -5.203 1.00 91.94 256 TRP A O 1
ATOM 1975 N N . GLU A 1 257 ? 2.170 -23.928 -4.159 1.00 95.12 257 GLU A N 1
ATOM 1976 C CA . GLU A 1 257 ? 0.759 -24.245 -3.917 1.00 95.12 257 GLU A CA 1
ATOM 1977 C C . GLU A 1 257 ? 0.060 -23.132 -3.119 1.00 95.12 257 GLU A C 1
ATOM 1979 O O . GLU A 1 257 ? -1.035 -22.680 -3.470 1.00 95.12 257 GLU A O 1
ATOM 1984 N N . LYS A 1 258 ? 0.729 -22.615 -2.081 1.00 92.94 258 LYS A N 1
ATOM 1985 C CA . LYS A 1 258 ? 0.205 -21.522 -1.258 1.00 92.94 258 LYS A CA 1
ATOM 1986 C C . LYS A 1 258 ? 0.099 -20.224 -2.060 1.00 92.94 258 LYS A C 1
ATOM 1988 O O . LYS A 1 258 ? -0.911 -19.531 -1.940 1.00 92.94 258 LYS A O 1
ATOM 1993 N N . ARG A 1 259 ? 1.078 -19.923 -2.922 1.00 94.56 259 ARG A N 1
ATOM 1994 C CA . ARG A 1 259 ? 1.022 -18.764 -3.835 1.00 94.56 259 ARG A CA 1
ATOM 1995 C C . ARG A 1 259 ? -0.143 -18.869 -4.812 1.00 94.56 259 ARG A C 1
ATOM 1997 O O . ARG A 1 259 ? -0.888 -17.906 -4.965 1.00 94.56 259 ARG A O 1
ATOM 2004 N N . MET A 1 260 ? -0.330 -20.038 -5.424 1.00 96.38 260 MET A N 1
ATOM 2005 C CA . MET A 1 260 ? -1.421 -20.283 -6.367 1.00 96.38 260 MET A CA 1
ATOM 2006 C C . MET A 1 260 ? -2.785 -20.124 -5.691 1.00 96.38 260 MET A C 1
ATOM 2008 O O . MET A 1 260 ? -3.685 -19.491 -6.238 1.00 96.38 260 MET A O 1
ATOM 2012 N N . LYS A 1 261 ? -2.926 -20.621 -4.456 1.00 96.31 261 LYS A N 1
ATOM 2013 C CA . LYS A 1 261 ? -4.149 -20.452 -3.663 1.00 96.31 261 LYS A CA 1
ATOM 2014 C C . LYS A 1 261 ? -4.455 -18.981 -3.365 1.00 96.31 261 LYS A C 1
ATOM 2016 O O . LYS A 1 261 ? -5.616 -18.585 -3.444 1.00 96.31 261 LYS A O 1
ATOM 2021 N N . ILE A 1 262 ? -3.436 -18.179 -3.046 1.00 95.38 262 ILE A N 1
ATOM 2022 C CA . ILE A 1 262 ? -3.587 -16.730 -2.838 1.00 95.38 262 ILE A CA 1
ATOM 2023 C C . ILE A 1 262 ? -4.000 -16.049 -4.145 1.00 95.38 262 ILE A C 1
ATOM 2025 O O . ILE A 1 262 ? -4.997 -15.333 -4.149 1.00 95.38 262 ILE A O 1
ATOM 2029 N N . ALA A 1 263 ? -3.305 -16.326 -5.252 1.00 97.00 263 ALA A N 1
ATOM 2030 C CA . ALA A 1 263 ? -3.615 -15.749 -6.560 1.00 97.00 263 ALA A CA 1
ATOM 2031 C C . ALA A 1 263 ? -5.061 -16.049 -6.994 1.00 97.00 263 ALA A C 1
ATOM 2033 O O . ALA A 1 263 ? -5.796 -15.140 -7.378 1.00 97.00 263 ALA A O 1
ATOM 2034 N N . LEU A 1 264 ? -5.499 -17.304 -6.855 1.00 96.94 264 LEU A N 1
ATOM 2035 C CA . LEU A 1 264 ? -6.869 -17.714 -7.162 1.00 96.94 264 LEU A CA 1
ATOM 2036 C C . LEU A 1 264 ? -7.899 -17.040 -6.242 1.00 96.94 264 LEU A C 1
ATOM 2038 O O . LEU A 1 264 ? -8.954 -16.616 -6.709 1.00 96.94 264 LEU A O 1
ATOM 2042 N N . GLY A 1 265 ? -7.606 -16.932 -4.942 1.00 96.12 265 GLY A N 1
ATOM 2043 C CA . GLY A 1 265 ? -8.469 -16.238 -3.984 1.00 96.12 265 GLY A CA 1
ATOM 2044 C C . GLY A 1 265 ? -8.640 -14.757 -4.329 1.00 96.12 265 GLY A C 1
ATOM 2045 O O . GLY A 1 265 ? -9.769 -14.275 -4.401 1.00 96.12 265 GLY A O 1
ATOM 2046 N N . SER A 1 266 ? -7.540 -14.058 -4.622 1.00 96.25 266 SER A N 1
ATOM 2047 C CA . SER A 1 266 ? -7.561 -12.655 -5.051 1.00 96.25 266 SER A CA 1
ATOM 2048 C C . SER A 1 266 ? -8.345 -12.462 -6.349 1.00 96.25 266 SER A C 1
ATOM 2050 O O . SER A 1 266 ? -9.171 -11.556 -6.423 1.00 96.25 266 SER A O 1
ATOM 2052 N N . ALA A 1 267 ? -8.152 -13.339 -7.340 1.00 96.44 267 ALA A N 1
ATOM 2053 C CA . ALA A 1 267 ? -8.901 -13.292 -8.594 1.00 96.44 267 ALA A CA 1
ATOM 2054 C C . ALA A 1 267 ? -10.412 -13.466 -8.372 1.00 96.44 267 ALA A C 1
ATOM 2056 O O . ALA A 1 267 ? -11.202 -12.717 -8.937 1.00 96.44 267 ALA A O 1
ATOM 2057 N N . ARG A 1 268 ? -10.824 -14.396 -7.500 1.00 96.19 268 ARG A N 1
ATOM 2058 C CA . ARG A 1 268 ? -12.239 -14.583 -7.135 1.00 96.19 268 ARG A CA 1
ATOM 2059 C C . ARG A 1 268 ? -12.830 -13.361 -6.434 1.00 96.19 268 ARG A C 1
ATOM 2061 O O . ARG A 1 268 ? -13.955 -12.990 -6.733 1.00 96.19 268 ARG A O 1
ATOM 2068 N N . GLY A 1 269 ? -12.082 -12.743 -5.517 1.00 93.75 269 GLY A N 1
ATOM 2069 C CA . GLY A 1 269 ? -12.509 -11.510 -4.847 1.00 93.75 269 GLY A CA 1
ATOM 2070 C C . GLY A 1 269 ? -12.701 -10.344 -5.817 1.00 93.75 269 GLY A C 1
ATOM 2071 O O . GLY A 1 269 ? -13.687 -9.627 -5.711 1.00 93.75 269 GLY A O 1
ATOM 2072 N N . LEU A 1 270 ? -11.797 -10.186 -6.788 1.00 93.38 270 LEU A N 1
ATOM 2073 C CA . LEU A 1 270 ? -11.915 -9.152 -7.820 1.00 93.38 270 LEU A CA 1
ATOM 2074 C C . LEU A 1 270 ? -13.048 -9.429 -8.813 1.00 93.38 270 LEU A C 1
ATOM 2076 O O . LEU A 1 270 ? -13.750 -8.497 -9.178 1.00 93.38 270 LEU A O 1
ATOM 2080 N N . CYS A 1 271 ? -13.250 -10.688 -9.214 1.00 93.75 271 CYS A N 1
ATOM 2081 C CA . CYS A 1 271 ? -14.372 -11.083 -10.072 1.00 93.75 271 CYS A CA 1
ATOM 2082 C C . CYS A 1 271 ? -15.707 -10.700 -9.425 1.00 93.75 271 CYS A C 1
ATOM 2084 O O . CYS A 1 271 ? -16.530 -10.054 -10.056 1.00 93.75 271 CYS A O 1
ATOM 2086 N N . TYR A 1 272 ? -15.860 -10.995 -8.129 1.00 90.94 272 TYR A N 1
ATOM 2087 C CA . TYR A 1 272 ? -17.040 -10.606 -7.361 1.00 90.94 272 TYR A CA 1
ATOM 2088 C C . TYR A 1 272 ? -17.303 -9.089 -7.403 1.00 90.94 272 TYR A C 1
ATOM 2090 O O . TYR A 1 272 ? -18.436 -8.676 -7.591 1.00 90.94 272 TYR A O 1
ATOM 2098 N N . LEU A 1 273 ? -16.263 -8.255 -7.291 1.00 88.31 273 LEU A N 1
ATOM 2099 C CA . LEU A 1 273 ? -16.405 -6.792 -7.356 1.00 88.31 273 LEU A CA 1
ATOM 2100 C C . LEU A 1 273 ? -16.734 -6.243 -8.752 1.00 88.31 273 LEU A C 1
ATOM 2102 O O . LEU A 1 273 ? -17.028 -5.057 -8.867 1.00 88.31 273 LEU A O 1
ATOM 2106 N N . HIS A 1 274 ? -16.580 -7.041 -9.809 1.00 87.25 274 HIS A N 1
ATOM 2107 C CA . HIS A 1 274 ? -16.881 -6.627 -11.181 1.00 87.25 274 HIS A CA 1
ATOM 2108 C C . HIS A 1 274 ? -18.271 -7.078 -11.648 1.00 87.25 274 HIS A C 1
ATOM 2110 O O . HIS A 1 274 ? -18.799 -6.475 -12.581 1.00 87.25 274 HIS A O 1
ATOM 2116 N N . ASP A 1 275 ? -18.819 -8.136 -11.043 1.00 80.00 275 ASP A N 1
ATOM 2117 C CA . ASP A 1 275 ? -20.078 -8.764 -11.460 1.00 80.00 275 ASP A CA 1
ATOM 2118 C C . ASP A 1 275 ? -21.317 -8.253 -10.677 1.00 80.00 275 ASP A C 1
ATOM 2120 O O . ASP A 1 275 ? -22.437 -8.506 -11.124 1.00 80.00 275 ASP A O 1
ATOM 2124 N N . ASP A 1 276 ? -21.127 -7.525 -9.564 1.00 56.19 276 ASP A N 1
ATOM 2125 C CA . ASP A 1 276 ? -22.154 -6.817 -8.757 1.00 56.19 276 ASP A CA 1
ATOM 2126 C C . ASP A 1 276 ? -22.059 -5.284 -8.935 1.00 56.19 276 ASP A C 1
ATOM 2128 O O . ASP A 1 276 ? -23.122 -4.615 -8.969 1.00 56.19 276 ASP A O 1
#